Protein AF-A0A832FV98-F1 (afdb_monomer_lite)

Secondary structure (DSSP, 8-state):
--EEEEE--TT--HHHHHHHHHHHTTSPEEEEEEPHHHHHHHHSS--SS-HHHHHHHHHT-TTEEEEEEES--S-TT---GGG--TT-EEEEEGGG--HHHHHHHHHTT-EEEEE-GGGGSS-PPPPPPPPP-TTSPEEEEEE---S--HHHHHHHHHHHTTSEEEEEEPPHHHHT-TTGGGS-------EEE-TTTTT-------

Radius of gyration: 19.34 Å; chains: 1; bounding box: 46×38×62 Å

pLDDT: mean 78.36, std 21.13, range [28.8, 97.38]

Sequence (206 aa):
MNVIVSGAFDDIKSPDVRFLQEASKHGPVTVLLWTDSLFQKINGRAPKFPQQERKYFIENLRYVTEVHLINQLDSINTLPPEFLASGSIWVVRETEHHPEKERFAISHKITYLVIPTSQLAGFPNPIPSPQPNPTRKKVIVTGCYDWLHSGHIRFFEEASTYGDLYVGIGSDENIKDPERARSSNVSTGRAIIHGRFCKTRLPRFH

Structure (mmCIF, N/CA/C/O backbone):
data_AF-A0A832FV98-F1
#
_entry.id   AF-A0A832FV98-F1
#
loop_
_atom_site.group_PDB
_atom_site.id
_atom_site.type_symbol
_atom_site.label_atom_id
_atom_site.label_alt_id
_atom_site.label_comp_id
_atom_site.label_asym_id
_atom_site.label_entity_id
_atom_site.label_seq_id
_atom_site.pdbx_PDB_ins_code
_atom_site.Cartn_x
_atom_site.Cartn_y
_atom_site.Cartn_z
_atom_site.occupancy
_atom_site.B_iso_or_equiv
_atom_site.auth_seq_id
_atom_site.auth_comp_id
_atom_site.auth_asym_id
_atom_site.auth_atom_id
_atom_site.pdbx_PDB_model_num
ATOM 1 N N . MET A 1 1 ? -4.048 13.484 -10.943 1.00 79.56 1 MET A N 1
ATOM 2 C CA . MET A 1 1 ? -2.842 12.638 -11.066 1.00 79.56 1 MET A CA 1
ATOM 3 C C . MET A 1 1 ? -3.044 11.447 -10.152 1.00 79.56 1 MET A C 1
ATOM 5 O O . MET A 1 1 ? -3.410 11.667 -9.004 1.00 79.56 1 MET A O 1
ATOM 9 N N . ASN A 1 2 ? -2.930 10.228 -10.676 1.00 92.06 2 ASN A N 1
ATOM 10 C CA . ASN A 1 2 ? -3.050 9.002 -9.887 1.00 92.06 2 ASN A CA 1
ATOM 11 C C . ASN A 1 2 ? -1.651 8.544 -9.463 1.00 92.06 2 ASN A C 1
ATOM 13 O O . ASN A 1 2 ? -0.719 8.620 -10.266 1.00 92.06 2 ASN A O 1
ATOM 17 N N . VAL A 1 3 ? -1.509 8.090 -8.224 1.00 96.25 3 VAL A N 1
ATOM 18 C CA . VAL A 1 3 ? -0.262 7.547 -7.692 1.00 96.25 3 VAL A CA 1
ATOM 19 C C . VAL A 1 3 ? -0.357 6.032 -7.719 1.00 96.25 3 VAL A C 1
ATOM 21 O O . VAL A 1 3 ? -1.242 5.458 -7.096 1.00 96.25 3 VAL A O 1
ATOM 24 N N . ILE A 1 4 ? 0.552 5.376 -8.427 1.00 97.06 4 ILE A N 1
ATOM 25 C CA . ILE A 1 4 ? 0.576 3.927 -8.585 1.00 97.06 4 ILE A CA 1
ATOM 26 C C . ILE A 1 4 ? 1.725 3.374 -7.760 1.00 97.06 4 ILE A C 1
ATOM 28 O O . ILE A 1 4 ? 2.873 3.798 -7.895 1.00 97.06 4 ILE A O 1
ATOM 32 N N . VAL A 1 5 ? 1.407 2.393 -6.929 1.00 96.56 5 VAL A N 1
ATOM 33 C CA . VAL A 1 5 ? 2.367 1.622 -6.148 1.00 96.56 5 VAL A CA 1
ATOM 34 C C . VAL A 1 5 ? 2.130 0.153 -6.464 1.00 96.56 5 VAL A C 1
ATOM 36 O O . VAL A 1 5 ? 0.999 -0.307 -6.373 1.00 96.56 5 VAL A O 1
ATOM 39 N N . SER A 1 6 ? 3.165 -0.605 -6.817 1.00 95.50 6 SER A N 1
ATOM 40 C CA . SER A 1 6 ? 3.039 -2.048 -7.058 1.00 95.50 6 SER A CA 1
ATOM 41 C C . SER A 1 6 ? 3.973 -2.825 -6.150 1.00 95.50 6 SER A C 1
ATOM 43 O O . SER A 1 6 ? 5.119 -2.421 -5.966 1.00 95.50 6 SER A O 1
ATOM 45 N N . GLY A 1 7 ? 3.491 -3.934 -5.594 1.00 93.56 7 GLY A N 1
ATOM 46 C CA . GLY A 1 7 ? 4.318 -4.785 -4.754 1.00 93.56 7 GLY A CA 1
ATOM 47 C C . GLY A 1 7 ? 3.578 -5.963 -4.137 1.00 93.56 7 GLY A C 1
ATOM 48 O O . GLY A 1 7 ? 2.355 -6.103 -4.224 1.00 93.56 7 GLY A O 1
ATOM 49 N N . ALA A 1 8 ? 4.359 -6.812 -3.477 1.00 92.44 8 ALA A N 1
ATOM 50 C CA . ALA A 1 8 ? 3.866 -7.974 -2.751 1.00 92.44 8 ALA A CA 1
ATOM 51 C C . ALA A 1 8 ? 3.196 -7.619 -1.420 1.00 92.44 8 ALA A C 1
ATOM 53 O O . ALA A 1 8 ? 2.192 -8.234 -1.066 1.00 92.44 8 ALA A O 1
ATOM 54 N N . PHE A 1 9 ? 3.761 -6.659 -0.677 1.00 92.75 9 PHE A N 1
ATOM 55 C CA . PHE A 1 9 ? 3.327 -6.312 0.683 1.00 92.75 9 PHE A CA 1
ATOM 56 C C . PHE A 1 9 ? 3.178 -7.547 1.595 1.00 92.75 9 PHE A C 1
ATOM 58 O O . PHE A 1 9 ? 2.183 -7.712 2.298 1.00 92.75 9 PHE A O 1
ATOM 65 N N . ASP A 1 10 ? 4.157 -8.451 1.535 1.00 90.81 10 ASP A N 1
ATOM 66 C CA . ASP A 1 10 ? 4.273 -9.590 2.449 1.00 90.81 10 ASP A CA 1
ATOM 67 C C . ASP A 1 10 ? 4.900 -9.097 3.763 1.00 90.81 10 ASP A C 1
ATOM 69 O O . ASP A 1 10 ? 5.966 -8.489 3.713 1.00 90.81 10 ASP A O 1
ATOM 73 N N . ASP A 1 11 ? 4.270 -9.356 4.918 1.00 88.56 11 ASP A N 1
ATOM 74 C CA . ASP A 1 11 ? 4.764 -8.938 6.251 1.00 88.56 11 ASP A CA 1
ATOM 75 C C . ASP A 1 11 ? 4.801 -7.404 6.453 1.00 88.56 11 ASP A C 1
ATOM 77 O O . ASP A 1 11 ? 5.837 -6.830 6.796 1.00 88.56 11 ASP A O 1
ATOM 81 N N . ILE A 1 12 ? 3.652 -6.749 6.214 1.00 87.94 12 ILE A N 1
ATOM 82 C CA . ILE A 1 12 ? 3.462 -5.284 6.261 1.00 87.94 12 ILE A CA 1
ATOM 83 C C . ILE A 1 12 ? 3.828 -4.716 7.637 1.00 87.94 12 ILE A C 1
ATOM 85 O O . ILE A 1 12 ? 3.246 -5.089 8.654 1.00 87.94 12 ILE A O 1
ATOM 89 N N . LYS A 1 13 ? 4.743 -3.741 7.656 1.00 86.62 13 LYS A N 1
ATOM 90 C CA . LYS A 1 13 ? 5.240 -3.075 8.872 1.00 86.62 13 LYS A CA 1
ATOM 91 C C . LYS A 1 13 ? 5.102 -1.557 8.795 1.00 86.62 13 LYS A C 1
ATOM 93 O O . LYS A 1 13 ? 4.612 -0.986 7.819 1.00 86.62 13 LYS A O 1
ATOM 98 N N . SER A 1 14 ? 5.567 -0.863 9.835 1.00 84.62 14 SER A N 1
ATOM 99 C CA . SER A 1 14 ? 5.560 0.602 9.876 1.00 84.62 14 SER A CA 1
ATOM 100 C C . SER A 1 14 ? 6.241 1.273 8.668 1.00 84.62 14 SER A C 1
ATOM 102 O O . SER A 1 14 ? 5.667 2.252 8.185 1.00 84.62 14 SER A O 1
ATOM 104 N N . PRO A 1 15 ? 7.355 0.771 8.083 1.00 87.62 15 PRO A N 1
ATOM 105 C CA . PRO A 1 15 ? 7.932 1.375 6.879 1.00 87.62 15 PRO A CA 1
ATOM 106 C C . PRO A 1 15 ? 7.035 1.229 5.644 1.00 87.62 15 PRO A C 1
ATOM 108 O O . PRO A 1 15 ? 7.111 2.041 4.719 1.00 87.62 15 PRO A O 1
ATOM 111 N N . ASP A 1 16 ? 6.165 0.216 5.609 1.00 90.25 16 ASP A N 1
ATOM 112 C CA . ASP A 1 16 ? 5.197 0.050 4.530 1.00 90.25 16 ASP A CA 1
ATOM 113 C C . ASP A 1 16 ? 4.080 1.075 4.614 1.00 90.25 16 ASP A C 1
ATOM 115 O O . ASP A 1 16 ? 3.763 1.734 3.623 1.00 90.25 16 ASP A O 1
ATOM 119 N N . VAL A 1 17 ? 3.558 1.279 5.822 1.00 89.00 17 VAL A N 1
ATOM 120 C CA . VAL A 1 17 ? 2.554 2.310 6.088 1.00 89.00 17 VAL A CA 1
ATOM 121 C C . VAL A 1 17 ? 3.130 3.706 5.838 1.00 89.00 17 VAL A C 1
ATOM 123 O O . VAL A 1 17 ? 2.466 4.529 5.207 1.00 89.00 17 VAL A O 1
ATOM 126 N N . ARG A 1 18 ? 4.373 3.977 6.268 1.00 89.19 18 ARG A N 1
ATOM 127 C CA . ARG A 1 18 ? 5.061 5.249 5.984 1.00 89.19 18 ARG A CA 1
ATOM 128 C C . ARG A 1 18 ? 5.263 5.464 4.491 1.00 89.19 18 ARG A C 1
ATOM 130 O O . ARG A 1 18 ? 5.039 6.565 4.013 1.00 89.19 18 ARG A O 1
ATOM 137 N N . PHE A 1 19 ? 5.614 4.431 3.739 1.00 93.50 19 PHE A N 1
ATOM 138 C CA . PHE A 1 19 ? 5.765 4.550 2.292 1.00 93.50 19 PHE A CA 1
ATOM 139 C C . PHE A 1 19 ? 4.453 4.884 1.585 1.00 93.50 19 PHE A C 1
ATOM 141 O O . PHE A 1 19 ? 4.423 5.800 0.768 1.00 93.50 19 PHE A O 1
ATOM 148 N N . LEU A 1 20 ? 3.353 4.221 1.950 1.00 93.12 20 LEU A N 1
ATOM 149 C CA . LEU A 1 20 ? 2.030 4.551 1.413 1.00 93.12 20 LEU A CA 1
ATOM 150 C C . LEU A 1 20 ? 1.582 5.961 1.828 1.00 93.12 20 LEU A C 1
ATOM 152 O O . LEU A 1 20 ? 0.961 6.669 1.037 1.00 93.12 20 LEU A O 1
ATOM 156 N N . GLN A 1 21 ? 1.940 6.404 3.037 1.00 90.50 21 GLN A N 1
ATOM 157 C CA . GLN A 1 21 ? 1.730 7.784 3.467 1.00 90.50 21 GLN A CA 1
ATOM 158 C C . GLN A 1 21 ? 2.492 8.775 2.582 1.00 90.50 21 GLN A C 1
ATOM 160 O O . GLN A 1 21 ? 1.895 9.740 2.107 1.00 90.50 21 GLN A O 1
ATOM 165 N N . GLU A 1 22 ? 3.793 8.572 2.384 1.00 92.25 22 GLU A N 1
ATOM 166 C CA . GLU A 1 22 ? 4.619 9.449 1.552 1.00 92.25 22 GLU A CA 1
ATOM 167 C C . GLU A 1 22 ? 4.098 9.471 0.107 1.00 92.25 22 GLU A C 1
ATOM 169 O O . GLU A 1 22 ? 3.892 10.549 -0.445 1.00 92.25 22 GLU A O 1
ATOM 174 N N . ALA A 1 23 ? 3.733 8.313 -0.455 1.00 94.19 23 ALA A N 1
ATOM 175 C CA . ALA A 1 23 ? 3.089 8.220 -1.764 1.00 94.19 23 ALA A CA 1
ATOM 176 C C . ALA A 1 23 ? 1.786 9.043 -1.834 1.00 94.19 23 ALA A C 1
ATOM 178 O O . ALA A 1 23 ? 1.562 9.769 -2.804 1.00 94.19 23 ALA A O 1
ATOM 179 N N . SER A 1 24 ? 0.959 9.016 -0.781 1.00 93.62 24 SER A N 1
ATOM 180 C CA . SER A 1 24 ? -0.316 9.751 -0.743 1.00 93.62 24 SER A CA 1
ATOM 181 C C . SER A 1 24 ? -0.183 11.276 -0.756 1.00 93.62 24 SER A C 1
ATOM 183 O O . SER A 1 24 ? -1.150 11.974 -1.063 1.00 93.62 24 SER A O 1
ATOM 185 N N . LYS A 1 25 ? 1.013 11.820 -0.491 1.00 91.94 25 LYS A N 1
ATOM 186 C CA . LYS A 1 25 ? 1.280 13.261 -0.632 1.00 91.94 25 LYS A CA 1
ATOM 187 C C . LYS A 1 25 ? 1.241 13.725 -2.090 1.00 91.94 25 LYS A C 1
ATOM 189 O O . LYS A 1 25 ? 1.060 14.913 -2.338 1.00 91.94 25 LYS A O 1
ATOM 194 N N . HIS A 1 26 ? 1.382 12.801 -3.042 1.00 93.88 26 HIS A N 1
ATOM 195 C CA . HIS A 1 26 ? 1.421 13.089 -4.477 1.00 93.88 26 HIS A CA 1
ATOM 196 C C . HIS A 1 26 ? 0.074 12.866 -5.184 1.00 93.88 26 HIS A C 1
ATOM 198 O O . HIS A 1 26 ? -0.052 13.156 -6.374 1.00 93.88 26 HIS A O 1
ATOM 204 N N . GLY A 1 27 ? -0.942 12.379 -4.465 1.00 92.81 27 GLY A N 1
ATOM 205 C CA . GLY A 1 27 ? -2.283 12.148 -4.996 1.00 92.81 27 GLY A CA 1
ATOM 206 C C . GLY A 1 27 ? -2.947 10.883 -4.442 1.00 92.81 27 GLY A C 1
ATOM 207 O O . GLY A 1 27 ? -2.409 10.236 -3.541 1.00 92.81 27 GLY A O 1
ATOM 208 N N . PRO A 1 28 ? -4.132 10.524 -4.967 1.00 93.88 28 PRO A N 1
ATOM 209 C CA . PRO A 1 28 ? -4.816 9.281 -4.622 1.00 93.88 28 PRO A CA 1
ATOM 210 C C . PRO A 1 28 ? -3.940 8.066 -4.948 1.00 93.88 28 PRO A C 1
ATOM 212 O O . PRO A 1 28 ? -3.411 7.979 -6.054 1.00 93.88 28 PRO A O 1
ATOM 215 N N . VAL A 1 29 ? -3.782 7.150 -3.988 1.00 96.25 29 VAL A N 1
ATOM 216 C CA . VAL A 1 29 ? -2.901 5.977 -4.122 1.00 96.25 29 VAL A CA 1
ATOM 217 C C . VAL A 1 29 ? -3.681 4.748 -4.574 1.00 96.25 29 VAL A C 1
ATOM 219 O O . VAL A 1 29 ? -4.555 4.250 -3.860 1.00 96.25 29 VAL A O 1
ATOM 222 N N . THR A 1 30 ? -3.294 4.233 -5.730 1.00 96.69 30 THR A N 1
ATOM 223 C CA . THR A 1 30 ? -3.682 2.948 -6.305 1.00 96.69 30 THR A CA 1
ATOM 224 C C . THR A 1 30 ? -2.597 1.927 -5.995 1.00 96.69 30 THR A C 1
ATOM 226 O O . THR A 1 30 ? -1.457 2.074 -6.440 1.00 96.69 30 THR A O 1
ATOM 229 N N . VAL A 1 31 ? -2.936 0.880 -5.245 1.00 97.38 31 VAL A N 1
ATOM 230 C CA . VAL A 1 31 ? -2.013 -0.221 -4.950 1.00 97.38 31 VAL A CA 1
ATOM 231 C C . VAL A 1 31 ? -2.295 -1.403 -5.869 1.00 97.38 31 VAL A C 1
ATOM 233 O O . VAL A 1 31 ? -3.382 -1.973 -5.850 1.00 97.38 31 VAL A O 1
ATOM 236 N N . LEU A 1 32 ? -1.297 -1.807 -6.643 1.00 97.06 32 LEU A N 1
ATOM 237 C CA . LEU A 1 32 ? -1.299 -3.010 -7.464 1.00 97.06 32 LEU A CA 1
ATOM 238 C C . LEU A 1 32 ? -0.665 -4.154 -6.663 1.00 97.06 32 LEU A C 1
ATOM 240 O O . LEU A 1 32 ? 0.560 -4.319 -6.643 1.00 97.06 32 LEU A O 1
ATOM 244 N N . LEU A 1 33 ? -1.508 -4.906 -5.960 1.00 97.00 33 LEU A N 1
ATOM 245 C CA . LEU A 1 33 ? -1.119 -5.969 -5.041 1.00 97.00 33 LEU A CA 1
ATOM 246 C C . LEU A 1 33 ? -0.912 -7.290 -5.784 1.00 97.00 33 LEU A C 1
ATOM 248 O O . LEU A 1 33 ? -1.819 -7.787 -6.452 1.00 97.00 33 LEU A O 1
ATOM 252 N N . TRP A 1 34 ? 0.256 -7.906 -5.624 1.00 96.31 34 TRP A N 1
ATOM 253 C CA . TRP A 1 34 ? 0.531 -9.194 -6.262 1.00 96.31 34 TRP A CA 1
ATOM 254 C C . TRP A 1 34 ? -0.243 -10.333 -5.597 1.00 96.31 34 TRP A C 1
ATOM 256 O O . TRP A 1 34 ? -0.280 -10.463 -4.365 1.00 96.31 34 TRP A O 1
ATOM 266 N N . THR A 1 35 ? -0.839 -11.182 -6.431 1.00 96.88 35 THR A N 1
ATOM 267 C CA . THR A 1 35 ? -1.487 -12.423 -5.988 1.00 96.88 35 THR A CA 1
ATOM 268 C C . THR A 1 35 ? -0.477 -13.416 -5.409 1.00 96.88 35 THR A C 1
ATOM 270 O O . THR A 1 35 ? 0.720 -13.323 -5.687 1.00 96.88 35 THR A O 1
ATOM 273 N N . ASP A 1 36 ? -0.949 -14.386 -4.619 1.00 96.25 36 ASP A N 1
ATOM 274 C CA . ASP A 1 36 ? -0.078 -15.428 -4.043 1.00 96.25 36 ASP A CA 1
ATOM 275 C C . ASP A 1 36 ? 0.663 -16.214 -5.141 1.00 96.25 36 ASP A C 1
ATOM 277 O O . ASP A 1 36 ? 1.855 -16.495 -5.020 1.00 96.25 36 ASP A O 1
ATOM 281 N N . SER A 1 37 ? -0.020 -16.490 -6.256 1.00 95.25 37 SER A N 1
ATOM 282 C CA . SER A 1 37 ? 0.548 -17.181 -7.419 1.00 95.25 37 SER A CA 1
ATOM 283 C C . SER A 1 37 ? 1.645 -16.370 -8.107 1.00 95.25 37 SER A C 1
ATOM 285 O O . SER A 1 37 ? 2.703 -16.912 -8.431 1.00 95.25 37 SER A O 1
ATOM 287 N N . LEU A 1 38 ? 1.424 -15.065 -8.303 1.00 94.12 38 LEU A N 1
ATOM 288 C CA . LEU A 1 38 ? 2.427 -14.176 -8.889 1.00 94.12 38 LEU A CA 1
ATOM 289 C C . LEU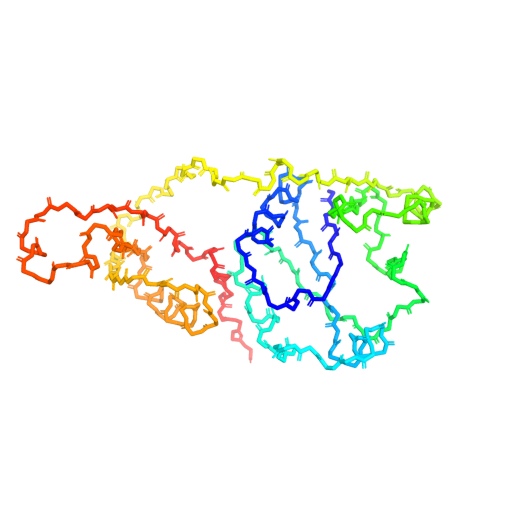 A 1 38 ? 3.646 -14.037 -7.971 1.00 94.12 38 LEU A C 1
ATOM 291 O O . LEU A 1 38 ? 4.779 -14.146 -8.435 1.00 94.12 38 LEU A O 1
ATOM 295 N N . PHE A 1 39 ? 3.413 -13.859 -6.669 1.00 94.06 39 PHE A N 1
ATOM 296 C CA . PHE A 1 39 ? 4.477 -13.805 -5.671 1.00 94.06 39 PHE A CA 1
ATOM 297 C C . PHE A 1 39 ? 5.336 -15.069 -5.705 1.00 94.06 39 PHE A C 1
ATOM 299 O O . PHE A 1 39 ? 6.556 -14.985 -5.798 1.00 94.06 39 PHE A O 1
ATOM 306 N N . GLN A 1 40 ? 4.711 -16.249 -5.696 1.00 94.19 40 GLN A N 1
ATOM 307 C CA . GLN A 1 40 ? 5.438 -17.513 -5.740 1.00 94.19 40 GLN A CA 1
ATOM 308 C C . GLN A 1 40 ? 6.242 -17.678 -7.032 1.00 94.19 40 GLN A C 1
ATOM 310 O O . GLN A 1 40 ? 7.380 -18.141 -6.981 1.00 94.19 40 GLN A O 1
ATOM 315 N N . LYS A 1 41 ? 5.689 -17.256 -8.176 1.00 92.56 41 LYS A N 1
ATOM 316 C CA . LYS A 1 41 ? 6.389 -17.284 -9.466 1.00 92.56 41 LYS A CA 1
ATOM 317 C C . LYS A 1 41 ? 7.632 -16.386 -9.476 1.00 92.56 41 LYS A C 1
ATOM 319 O O . LYS A 1 41 ? 8.639 -16.773 -10.057 1.00 92.56 41 LYS A O 1
ATOM 324 N N . ILE A 1 42 ? 7.567 -15.211 -8.847 1.00 89.50 42 ILE A N 1
ATOM 325 C CA . ILE A 1 42 ? 8.669 -14.234 -8.814 1.00 89.50 42 ILE A CA 1
ATOM 326 C C . ILE A 1 42 ? 9.713 -14.596 -7.749 1.00 89.50 42 ILE A C 1
ATOM 328 O O . ILE A 1 42 ? 10.911 -14.547 -8.008 1.00 89.50 42 ILE A O 1
ATOM 332 N N . ASN A 1 43 ? 9.271 -14.948 -6.541 1.00 89.94 43 ASN A N 1
ATOM 333 C CA . ASN A 1 43 ? 10.133 -15.103 -5.370 1.00 89.94 43 ASN A CA 1
ATOM 334 C C . ASN A 1 43 ? 10.541 -16.561 -5.093 1.00 89.94 43 ASN A C 1
ATOM 336 O O . ASN A 1 43 ? 11.354 -16.795 -4.201 1.00 89.94 43 ASN A O 1
ATOM 340 N N . GLY A 1 44 ? 9.957 -17.541 -5.792 1.00 92.69 44 GLY A N 1
ATOM 341 C CA . GLY A 1 44 ? 10.243 -18.972 -5.617 1.00 92.69 44 GLY A CA 1
ATOM 342 C C . GLY A 1 44 ? 9.719 -19.578 -4.308 1.00 92.69 44 GLY A C 1
ATOM 343 O O . GLY A 1 44 ? 9.988 -20.741 -4.015 1.00 92.69 44 GLY A O 1
ATOM 344 N N . ARG A 1 45 ? 8.969 -18.810 -3.510 1.00 93.88 45 ARG A N 1
ATOM 345 C CA . ARG A 1 45 ? 8.383 -19.236 -2.230 1.00 93.88 45 ARG A CA 1
ATOM 346 C C . ARG A 1 45 ? 6.974 -18.689 -2.060 1.00 93.88 45 ARG A C 1
ATOM 348 O O . ARG A 1 45 ? 6.646 -17.651 -2.626 1.00 93.88 45 ARG A O 1
ATOM 355 N N . ALA A 1 46 ? 6.169 -19.343 -1.229 1.00 93.12 46 ALA A N 1
ATOM 356 C CA . ALA A 1 46 ? 4.883 -18.794 -0.816 1.00 93.12 46 ALA A CA 1
ATOM 357 C C . ALA A 1 46 ? 5.072 -17.509 0.026 1.00 93.12 46 ALA A C 1
ATOM 359 O O . ALA A 1 46 ? 6.087 -17.374 0.733 1.00 93.12 46 ALA A O 1
ATOM 360 N N . PRO A 1 47 ? 4.125 -16.555 -0.045 1.00 94.75 47 PRO A N 1
ATOM 361 C CA . PRO A 1 47 ? 4.111 -15.421 0.870 1.00 94.75 47 PRO A CA 1
ATOM 362 C C . PRO A 1 47 ? 3.858 -15.910 2.300 1.00 94.75 47 PRO A C 1
ATOM 364 O O . PRO A 1 47 ? 3.237 -16.952 2.512 1.00 94.75 47 PRO A O 1
ATOM 367 N N . LYS A 1 48 ? 4.357 -15.167 3.291 1.00 93.94 48 LYS A N 1
ATOM 368 C CA . LYS A 1 48 ? 4.104 -15.468 4.707 1.00 93.94 48 LYS A CA 1
ATOM 369 C C . LYS A 1 48 ? 2.635 -15.260 5.064 1.00 93.94 48 LYS A C 1
ATOM 371 O O . LYS A 1 48 ? 2.103 -16.003 5.882 1.00 93.94 48 LYS A O 1
ATOM 376 N N . PHE A 1 49 ? 2.005 -14.255 4.456 1.00 92.75 49 PHE A N 1
ATOM 377 C CA . PHE A 1 49 ? 0.601 -13.922 4.673 1.00 92.75 49 PHE A CA 1
ATOM 378 C C . PHE A 1 49 ? -0.225 -14.153 3.402 1.00 92.75 49 PHE A C 1
ATOM 380 O O . PHE A 1 49 ? 0.195 -13.740 2.312 1.00 92.75 49 PHE A O 1
ATOM 387 N N . PRO A 1 50 ? -1.418 -14.764 3.518 1.00 94.25 50 PRO A N 1
ATOM 388 C CA . PRO A 1 50 ? -2.268 -15.028 2.367 1.00 94.25 50 PRO A CA 1
ATOM 389 C C . PRO A 1 50 ? -2.735 -13.721 1.721 1.00 94.25 50 PRO A C 1
ATOM 391 O O . PRO A 1 50 ? -2.930 -12.702 2.393 1.00 94.25 50 PRO A O 1
ATOM 394 N N . GLN A 1 51 ? -2.983 -13.756 0.412 1.00 95.19 51 GLN A N 1
ATOM 395 C CA . GLN A 1 51 ? -3.451 -12.600 -0.358 1.00 95.19 51 GLN A CA 1
ATOM 396 C C . GLN A 1 51 ? -4.648 -11.894 0.280 1.00 95.19 51 GLN A C 1
ATOM 398 O O . GLN A 1 51 ? -4.712 -10.665 0.266 1.00 95.19 51 GLN A O 1
ATOM 403 N N . GLN A 1 52 ? -5.600 -12.655 0.827 1.00 92.88 52 GLN A N 1
ATOM 404 C CA . GLN A 1 52 ? -6.798 -12.100 1.453 1.00 92.88 52 GLN A CA 1
ATOM 405 C C . GLN A 1 52 ? -6.454 -11.191 2.638 1.00 92.88 52 GLN A C 1
ATOM 407 O O . GLN A 1 52 ? -7.033 -10.113 2.766 1.00 92.88 52 GLN A O 1
ATOM 412 N N . GLU A 1 53 ? -5.488 -11.588 3.465 1.00 90.56 53 GLU A N 1
ATOM 413 C CA . GLU A 1 53 ? -5.058 -10.812 4.625 1.00 90.56 53 GLU A CA 1
ATOM 414 C C . GLU A 1 53 ? -4.272 -9.569 4.207 1.00 90.56 53 GLU A C 1
ATOM 416 O O . GLU A 1 53 ? -4.585 -8.464 4.657 1.00 90.56 53 GLU A O 1
ATOM 421 N N . ARG A 1 54 ? -3.320 -9.721 3.276 1.00 94.12 54 ARG A N 1
ATOM 422 C CA . ARG A 1 54 ? -2.556 -8.591 2.719 1.00 94.12 54 ARG A CA 1
ATOM 423 C C . ARG A 1 54 ? -3.491 -7.548 2.103 1.00 94.12 54 ARG A C 1
ATOM 425 O O . ARG A 1 54 ? -3.365 -6.357 2.380 1.00 94.12 54 ARG A O 1
ATOM 432 N N . LYS A 1 55 ? -4.479 -7.996 1.320 1.00 94.06 55 LYS A N 1
ATOM 433 C CA . LYS A 1 55 ? -5.502 -7.134 0.715 1.00 94.06 55 LYS A CA 1
ATOM 434 C C . LYS A 1 55 ? -6.341 -6.425 1.776 1.00 94.06 55 LYS A C 1
ATOM 436 O O . LYS A 1 55 ? -6.463 -5.205 1.711 1.00 94.06 55 LYS A O 1
ATOM 441 N N . TYR A 1 56 ? -6.876 -7.164 2.751 1.00 89.06 56 TYR A N 1
ATOM 442 C CA . TYR A 1 56 ? -7.695 -6.590 3.822 1.00 89.06 56 TYR A CA 1
ATOM 443 C C . TYR A 1 56 ? -6.938 -5.508 4.599 1.00 89.06 56 TYR A C 1
ATOM 445 O O . TYR A 1 56 ? -7.495 -4.448 4.882 1.00 89.06 56 TYR A O 1
ATOM 453 N N . PHE A 1 57 ? -5.657 -5.740 4.892 1.00 88.94 57 PHE A N 1
ATOM 454 C CA . PHE A 1 57 ? -4.825 -4.763 5.584 1.00 88.94 57 PHE A CA 1
ATOM 455 C C . PHE A 1 57 ? -4.651 -3.481 4.759 1.00 88.94 57 PHE A C 1
ATOM 457 O O . PHE A 1 57 ? -4.937 -2.390 5.247 1.00 88.94 57 PHE A O 1
ATOM 464 N N . ILE A 1 58 ? -4.233 -3.603 3.494 1.00 91.12 58 ILE A N 1
ATOM 465 C CA . ILE A 1 58 ? -3.947 -2.458 2.613 1.00 91.12 58 ILE A CA 1
ATOM 466 C C . ILE A 1 58 ? -5.211 -1.650 2.301 1.00 91.12 58 ILE A C 1
ATOM 468 O O . ILE A 1 58 ? -5.165 -0.421 2.293 1.00 91.12 58 ILE A O 1
ATOM 472 N N . GLU A 1 59 ? -6.349 -2.310 2.071 1.00 89.62 59 GLU A N 1
ATOM 473 C CA . GLU A 1 59 ? -7.623 -1.636 1.782 1.00 89.62 59 GLU A CA 1
ATOM 474 C C . GLU A 1 59 ? -8.118 -0.749 2.932 1.00 89.62 59 GLU A C 1
ATOM 476 O O . GLU A 1 59 ? -8.866 0.202 2.685 1.00 89.62 59 GLU A O 1
ATOM 481 N N . ASN A 1 60 ? -7.681 -1.048 4.157 1.00 85.94 60 ASN A N 1
ATOM 482 C CA . ASN A 1 60 ? -8.017 -0.338 5.389 1.00 85.94 60 ASN A CA 1
ATOM 483 C C . ASN A 1 60 ? -6.897 0.597 5.871 1.00 85.94 60 ASN A C 1
ATOM 485 O O . ASN A 1 60 ? -6.878 1.026 7.027 1.00 85.94 60 ASN A O 1
ATOM 489 N N . LEU A 1 61 ? -5.945 0.933 4.998 1.00 86.25 61 LEU A N 1
ATOM 490 C CA . LEU A 1 61 ? -5.004 2.011 5.259 1.00 86.25 61 LEU A CA 1
ATOM 491 C C . LEU A 1 61 ? -5.572 3.327 4.739 1.00 86.25 61 LEU A C 1
ATOM 493 O O . LEU A 1 61 ? -5.881 3.472 3.559 1.00 86.25 61 LEU A O 1
ATOM 497 N N . ARG A 1 62 ? -5.599 4.338 5.614 1.00 82.94 62 ARG A N 1
ATOM 498 C CA . ARG A 1 62 ? -6.086 5.696 5.310 1.00 82.94 62 ARG A CA 1
ATOM 499 C C . ARG A 1 62 ? -5.482 6.317 4.046 1.00 82.94 62 ARG A C 1
ATOM 501 O O . ARG A 1 62 ? -6.109 7.164 3.415 1.00 82.94 62 ARG A O 1
ATOM 508 N N . TYR A 1 63 ? -4.247 5.952 3.725 1.00 88.69 63 TYR A N 1
ATOM 509 C CA . TYR A 1 63 ? -3.487 6.510 2.609 1.00 88.69 63 TYR A CA 1
ATOM 510 C C . TYR A 1 63 ? -3.810 5.840 1.267 1.00 88.69 63 TYR A C 1
ATOM 512 O O . TYR A 1 63 ? -3.445 6.371 0.223 1.00 88.69 63 TYR A O 1
ATOM 520 N N . VAL A 1 64 ? -4.507 4.700 1.283 1.00 91.62 64 VAL A N 1
ATOM 521 C CA . VAL A 1 64 ? -4.805 3.901 0.094 1.00 91.62 64 VAL A CA 1
ATOM 522 C C . VAL A 1 64 ? -6.199 4.222 -0.435 1.00 91.62 64 VAL A C 1
ATOM 524 O O . VAL A 1 64 ? -7.218 4.050 0.236 1.00 91.62 64 VAL A O 1
ATOM 527 N N . THR A 1 65 ? -6.255 4.667 -1.688 1.00 92.69 65 THR A N 1
ATOM 528 C CA . THR A 1 65 ? -7.510 4.991 -2.377 1.00 92.69 65 THR A CA 1
ATOM 529 C C . THR A 1 65 ? -8.138 3.765 -3.012 1.00 92.69 65 THR A C 1
ATOM 531 O O . THR A 1 65 ? -9.352 3.599 -2.923 1.00 92.69 65 THR A O 1
ATOM 534 N N . GLU A 1 66 ? -7.353 2.857 -3.579 1.00 94.38 66 GLU A N 1
ATOM 535 C CA . GLU A 1 66 ? -7.850 1.624 -4.194 1.00 94.38 66 GLU A CA 1
ATOM 536 C C . GLU A 1 66 ? -6.775 0.536 -4.246 1.00 94.38 66 GLU A C 1
ATOM 538 O O . GLU A 1 66 ? -5.582 0.831 -4.185 1.00 94.38 66 GLU A O 1
ATOM 543 N N . VAL A 1 67 ? -7.211 -0.724 -4.315 1.00 95.75 67 VAL A N 1
ATOM 544 C CA . VAL A 1 67 ? -6.335 -1.899 -4.391 1.00 95.75 67 VAL A CA 1
ATOM 545 C C . VAL A 1 67 ? -6.814 -2.790 -5.528 1.00 95.75 67 VAL A C 1
ATOM 547 O O . VAL A 1 67 ? -7.980 -3.184 -5.549 1.00 95.75 67 VAL A O 1
ATOM 550 N N . HIS A 1 68 ? -5.907 -3.138 -6.436 1.00 96.25 68 HIS A N 1
ATOM 551 C CA . HIS A 1 68 ? -6.147 -4.040 -7.561 1.00 96.25 68 HIS A CA 1
ATOM 552 C C . HIS A 1 68 ? -5.224 -5.246 -7.456 1.00 96.25 68 HIS A C 1
ATOM 554 O O . HIS A 1 68 ? -4.047 -5.106 -7.131 1.00 96.25 68 HIS A O 1
ATOM 560 N N . LEU A 1 69 ? -5.763 -6.438 -7.702 1.00 96.19 69 LEU A N 1
ATOM 561 C CA . LEU A 1 69 ? -4.994 -7.677 -7.651 1.00 96.19 69 LEU A CA 1
ATOM 562 C C . LEU A 1 69 ? -4.346 -7.951 -9.003 1.00 96.19 69 LEU A C 1
ATOM 564 O O . LEU A 1 69 ? -5.037 -7.994 -10.017 1.00 96.19 69 LEU A O 1
ATOM 568 N N . ILE A 1 70 ? -3.038 -8.199 -8.995 1.00 95.69 70 ILE A N 1
ATOM 569 C CA . ILE A 1 70 ? -2.263 -8.515 -10.194 1.00 95.69 70 ILE A CA 1
ATOM 570 C C . ILE A 1 70 ? -1.869 -9.991 -10.177 1.00 95.69 70 ILE A C 1
ATOM 572 O O . ILE A 1 70 ? -1.166 -10.468 -9.277 1.00 95.69 70 ILE A O 1
ATOM 576 N N . ASN A 1 71 ? -2.347 -10.727 -11.176 1.00 93.00 71 ASN A N 1
ATOM 577 C CA . ASN A 1 71 ? -2.063 -12.149 -11.378 1.00 93.00 71 ASN A CA 1
ATOM 578 C C . ASN A 1 71 ? -0.873 -12.392 -12.316 1.00 93.00 71 ASN A C 1
ATOM 580 O O . ASN A 1 71 ? -0.218 -13.428 -12.215 1.00 93.00 71 ASN A O 1
ATOM 584 N N . GLN A 1 72 ? -0.569 -11.433 -13.187 1.00 89.50 72 GLN A N 1
ATOM 585 C CA . GLN A 1 72 ? 0.484 -11.533 -14.181 1.00 89.50 72 GLN A CA 1
ATOM 586 C C . GLN A 1 72 ? 1.197 -10.190 -14.340 1.00 89.50 72 GLN A C 1
ATOM 588 O O . GLN A 1 72 ? 0.567 -9.139 -14.404 1.00 89.50 72 GLN A O 1
ATOM 593 N N . LEU A 1 73 ? 2.522 -10.252 -14.419 1.00 87.44 73 LEU A N 1
ATOM 594 C CA . LEU A 1 73 ? 3.392 -9.159 -14.834 1.00 87.44 73 LEU A CA 1
ATOM 595 C C . LEU A 1 73 ? 4.349 -9.709 -15.885 1.00 87.44 73 LEU A C 1
ATOM 597 O O . LEU A 1 73 ? 4.843 -10.830 -15.726 1.00 87.44 73 LEU A O 1
ATOM 601 N N . ASP A 1 74 ? 4.628 -8.917 -16.917 1.00 85.44 74 ASP A N 1
ATOM 602 C CA . ASP A 1 74 ? 5.657 -9.252 -17.906 1.00 85.44 74 ASP A CA 1
ATOM 603 C C . ASP A 1 74 ? 7.039 -9.261 -17.243 1.00 85.44 74 ASP A C 1
ATOM 605 O O . ASP A 1 74 ? 7.840 -10.174 -17.438 1.00 85.44 74 ASP A O 1
ATOM 609 N N . SER A 1 75 ? 7.291 -8.264 -16.391 1.00 86.88 75 SER A N 1
ATOM 610 C CA . SER A 1 75 ? 8.465 -8.180 -15.527 1.00 86.88 75 SER A CA 1
ATOM 611 C C . SER A 1 75 ? 8.152 -7.390 -14.255 1.00 86.88 75 SER A C 1
ATOM 613 O O . SER A 1 75 ? 7.318 -6.483 -14.256 1.00 86.88 75 SER A O 1
ATOM 615 N N . ILE A 1 76 ? 8.889 -7.672 -13.175 1.00 87.38 76 ILE A N 1
ATOM 616 C CA . ILE A 1 76 ? 8.892 -6.873 -11.934 1.00 87.38 76 ILE A CA 1
ATOM 617 C C . ILE A 1 76 ? 9.256 -5.396 -12.179 1.00 87.38 76 ILE A C 1
ATOM 619 O O . ILE A 1 76 ? 8.956 -4.525 -11.361 1.00 87.38 76 ILE A O 1
ATOM 623 N N . ASN A 1 77 ? 9.898 -5.112 -13.315 1.00 91.38 77 ASN A N 1
ATOM 624 C CA . ASN A 1 77 ? 10.321 -3.775 -13.715 1.00 91.38 77 ASN A CA 1
ATOM 625 C C . ASN A 1 77 ? 9.293 -3.029 -14.579 1.00 91.38 77 ASN A C 1
ATOM 627 O O . ASN A 1 77 ? 9.599 -1.962 -15.106 1.00 91.38 77 ASN A O 1
ATOM 631 N N . THR A 1 78 ? 8.080 -3.564 -14.712 1.00 92.19 78 THR A N 1
ATOM 632 C CA . THR A 1 78 ? 7.009 -2.997 -15.541 1.00 92.19 78 THR A CA 1
ATOM 633 C C . THR A 1 78 ? 5.710 -2.876 -14.755 1.00 92.19 78 THR A C 1
ATOM 635 O O . THR A 1 78 ? 5.537 -3.528 -13.723 1.00 92.19 78 THR A O 1
ATOM 638 N N . LEU A 1 79 ? 4.796 -2.043 -15.247 1.00 92.81 79 LEU A N 1
ATOM 639 C CA . LEU A 1 79 ? 3.429 -1.947 -14.744 1.00 92.81 79 LEU A CA 1
ATOM 640 C C . LEU A 1 79 ? 2.436 -2.377 -15.828 1.00 92.81 79 LEU A C 1
ATOM 642 O O . LEU A 1 79 ? 2.710 -2.144 -17.007 1.00 92.81 79 LEU A O 1
ATOM 646 N N . PRO A 1 80 ? 1.275 -2.939 -15.456 1.00 91.94 80 PRO A N 1
ATOM 647 C CA . PRO A 1 80 ? 0.245 -3.266 -16.428 1.00 91.94 80 PRO A CA 1
ATOM 648 C C . PRO A 1 80 ? -0.280 -1.985 -17.115 1.00 91.94 80 PRO A C 1
ATOM 650 O O . PRO A 1 80 ? -0.647 -1.032 -16.411 1.00 91.94 80 PRO A O 1
ATOM 653 N N . PRO A 1 81 ? -0.293 -1.915 -18.463 1.00 88.19 81 PRO A N 1
ATOM 654 C CA . PRO A 1 81 ? -0.639 -0.702 -19.208 1.00 88.19 81 PRO A CA 1
ATOM 655 C C . PRO A 1 81 ? -2.028 -0.130 -18.904 1.00 88.19 81 PRO A C 1
ATOM 657 O O . PRO A 1 81 ? -2.229 1.076 -19.021 1.00 88.19 81 PRO A O 1
ATOM 660 N N . GLU A 1 82 ? -2.979 -0.961 -18.479 1.00 89.25 82 GLU A N 1
ATOM 661 C CA . GLU A 1 82 ? -4.349 -0.559 -18.151 1.00 89.25 82 GLU A CA 1
ATOM 662 C C . GLU A 1 82 ? -4.445 0.419 -16.969 1.00 89.25 82 GLU A C 1
ATOM 664 O O . GLU A 1 82 ? -5.424 1.157 -16.862 1.00 89.25 82 GLU A O 1
ATOM 669 N N . PHE A 1 83 ? -3.421 0.479 -16.110 1.00 87.75 83 PHE A N 1
ATOM 670 C CA . PHE A 1 83 ? -3.353 1.441 -15.005 1.00 87.75 83 PHE A CA 1
ATOM 671 C C . PHE A 1 83 ? -2.598 2.724 -15.377 1.00 87.75 83 PHE A C 1
ATOM 673 O O . PHE A 1 83 ? -2.586 3.680 -14.599 1.00 87.75 83 PHE A O 1
ATOM 680 N N . LEU A 1 84 ? -1.964 2.773 -16.552 1.00 88.56 84 LEU A N 1
ATOM 681 C CA . LEU A 1 84 ? -1.102 3.877 -16.964 1.00 88.56 84 LEU A CA 1
ATOM 682 C C . LEU A 1 84 ? -1.910 4.964 -17.677 1.00 88.56 84 LEU A C 1
ATOM 684 O O . LEU A 1 84 ? -2.036 4.988 -18.898 1.00 88.56 84 LEU A O 1
ATOM 688 N N . ALA A 1 85 ? -2.435 5.915 -16.905 1.00 84.62 85 ALA A N 1
ATOM 689 C CA . ALA A 1 85 ? -2.974 7.153 -17.462 1.00 84.62 85 ALA A CA 1
ATOM 690 C C . ALA A 1 85 ? -1.864 8.200 -17.660 1.00 84.62 85 ALA A C 1
ATOM 692 O O . ALA A 1 85 ? -0.902 8.254 -16.888 1.00 84.62 85 ALA A O 1
ATOM 693 N N . SER A 1 86 ? -2.024 9.089 -18.645 1.00 79.44 86 SER A N 1
ATOM 694 C CA . SER A 1 86 ? -1.114 10.227 -18.845 1.00 79.44 86 SER A CA 1
ATOM 695 C C . SER A 1 86 ? -0.994 11.063 -17.563 1.00 79.44 86 SER A C 1
ATOM 697 O O . SER A 1 86 ? -2.001 11.500 -17.004 1.00 79.44 86 SER A O 1
ATOM 699 N N . GLY A 1 87 ? 0.237 11.291 -17.093 1.00 84.44 87 GLY A N 1
ATOM 700 C CA . GLY A 1 87 ? 0.496 12.013 -15.840 1.00 84.44 87 GLY A CA 1
ATOM 701 C C . GLY A 1 87 ? 0.274 11.191 -14.563 1.00 84.44 87 GLY A C 1
ATOM 702 O O . GLY A 1 87 ? 0.136 11.768 -13.482 1.00 84.44 87 GLY A O 1
ATOM 703 N N . SER A 1 88 ? 0.213 9.860 -14.666 1.00 93.06 88 SER A N 1
ATOM 704 C CA . SER A 1 88 ? 0.324 8.978 -13.498 1.00 93.06 88 SER A CA 1
ATOM 705 C C . SER A 1 88 ? 1.730 9.050 -12.909 1.00 93.06 88 SER A C 1
ATOM 707 O O . SER A 1 88 ? 2.704 9.286 -13.626 1.00 93.06 88 SER A O 1
ATOM 709 N N . ILE A 1 89 ? 1.831 8.842 -11.600 1.00 95.69 89 ILE A N 1
ATOM 710 C CA . ILE A 1 89 ? 3.098 8.824 -10.872 1.00 95.69 89 ILE A CA 1
ATOM 711 C C . ILE A 1 89 ? 3.324 7.400 -10.383 1.00 95.69 89 ILE A C 1
ATOM 713 O O . ILE A 1 89 ? 2.574 6.922 -9.537 1.00 95.69 89 ILE A O 1
ATOM 717 N N . TRP A 1 90 ? 4.343 6.722 -10.893 1.00 96.62 90 TRP A N 1
ATOM 718 C CA . TRP A 1 90 ? 4.792 5.452 -10.344 1.00 96.62 90 TRP A CA 1
ATOM 719 C C . TRP A 1 90 ? 5.768 5.709 -9.202 1.00 96.62 90 TRP A C 1
ATOM 721 O O . TRP A 1 90 ? 6.853 6.254 -9.407 1.00 96.62 90 TRP A O 1
ATOM 731 N N . VAL A 1 91 ? 5.364 5.322 -7.996 1.00 96.94 91 VAL A N 1
ATOM 732 C CA . VAL A 1 91 ? 6.151 5.502 -6.780 1.00 96.94 91 VAL A CA 1
ATOM 733 C C . VAL A 1 91 ? 6.764 4.172 -6.364 1.00 96.94 91 VAL A C 1
ATOM 735 O O . VAL A 1 91 ? 6.063 3.167 -6.239 1.00 96.94 91 VAL A O 1
ATOM 738 N N . VAL A 1 92 ? 8.072 4.175 -6.123 1.00 96.12 92 VAL A N 1
ATOM 739 C CA . VAL A 1 92 ? 8.832 3.004 -5.670 1.00 96.12 92 VAL A CA 1
ATOM 740 C C . VAL A 1 92 ? 9.697 3.345 -4.465 1.00 96.12 92 VAL A C 1
ATOM 742 O O . VAL A 1 92 ? 10.035 4.508 -4.225 1.00 96.12 92 VAL A O 1
ATOM 745 N N . ARG A 1 93 ? 10.092 2.325 -3.705 1.00 94.69 93 ARG A N 1
ATOM 746 C CA . ARG A 1 93 ? 11.128 2.483 -2.682 1.00 94.69 93 ARG A CA 1
ATOM 747 C C . ARG A 1 93 ? 12.498 2.582 -3.336 1.00 94.69 93 ARG A C 1
ATOM 749 O O . ARG A 1 93 ? 12.747 1.962 -4.366 1.00 94.69 93 ARG A O 1
ATOM 756 N N . GLU A 1 94 ? 13.417 3.269 -2.674 1.00 92.62 94 GLU A N 1
ATOM 757 C CA . GLU A 1 94 ? 14.842 3.268 -3.026 1.00 92.62 94 GLU A CA 1
ATOM 758 C C . GLU A 1 94 ? 15.423 1.852 -3.146 1.00 92.62 94 GLU A C 1
ATOM 760 O O . GLU A 1 94 ? 16.121 1.550 -4.107 1.00 92.62 94 GLU A O 1
ATOM 765 N N . THR A 1 95 ? 15.047 0.941 -2.247 1.00 90.56 95 THR A N 1
ATOM 766 C CA . THR A 1 95 ? 15.476 -0.470 -2.278 1.00 90.56 95 THR A CA 1
ATOM 767 C C . THR A 1 95 ? 14.946 -1.256 -3.478 1.00 90.56 95 THR A C 1
ATOM 769 O O . THR A 1 95 ? 15.459 -2.323 -3.794 1.00 90.56 95 THR A O 1
ATOM 772 N N . GLU A 1 96 ? 13.885 -0.765 -4.117 1.00 89.94 96 GLU A N 1
ATOM 773 C CA . GLU A 1 96 ? 13.227 -1.387 -5.269 1.00 89.94 96 GLU A CA 1
ATOM 774 C C . GLU A 1 96 ? 13.509 -0.625 -6.567 1.00 89.94 96 GLU A C 1
ATOM 776 O O . GLU A 1 96 ? 12.963 -0.979 -7.621 1.00 89.94 96 GLU A O 1
ATOM 781 N N . HIS A 1 97 ? 14.312 0.439 -6.495 1.00 92.38 97 HIS A N 1
ATOM 782 C CA . HIS A 1 97 ? 14.699 1.223 -7.649 1.00 92.38 97 HIS A CA 1
ATOM 783 C C . HIS A 1 97 ? 15.511 0.353 -8.610 1.00 92.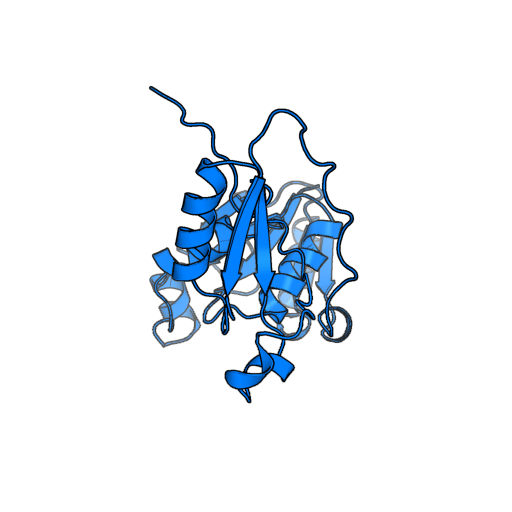38 97 HIS A C 1
ATOM 785 O O . HIS A 1 97 ? 16.461 -0.324 -8.220 1.00 92.38 97 HIS A O 1
ATOM 791 N N . HIS A 1 98 ? 15.138 0.391 -9.886 1.00 93.94 98 HIS A N 1
ATOM 792 C CA . HIS A 1 98 ? 15.875 -0.280 -10.945 1.00 93.94 98 HIS A CA 1
ATOM 793 C C . HIS A 1 98 ? 15.873 0.595 -12.207 1.00 93.94 98 HIS A C 1
ATOM 795 O O . HIS A 1 98 ? 14.811 1.130 -12.547 1.00 93.94 98 HIS A O 1
ATOM 801 N N . PRO A 1 99 ? 16.993 0.708 -12.949 1.00 93.50 99 PRO A N 1
ATOM 802 C CA . PRO A 1 99 ? 17.060 1.535 -14.159 1.00 93.50 99 PRO A CA 1
ATOM 803 C C . PRO A 1 99 ? 16.015 1.168 -15.221 1.00 93.50 99 PRO A C 1
ATOM 805 O O . PRO A 1 99 ? 15.552 2.020 -15.973 1.00 93.50 99 PRO A O 1
ATOM 808 N N . GLU A 1 100 ? 15.605 -0.101 -15.290 1.00 93.12 100 GLU A N 1
ATOM 809 C CA . GLU A 1 100 ? 14.556 -0.531 -16.225 1.00 93.12 100 GLU A CA 1
ATOM 810 C C . GLU A 1 100 ? 13.175 0.035 -15.881 1.00 93.12 100 GLU A C 1
ATOM 812 O O . GLU A 1 100 ? 12.427 0.369 -16.796 1.00 93.12 100 GLU A O 1
ATOM 817 N N . LYS A 1 101 ? 12.857 0.209 -14.591 1.00 93.50 101 LYS A N 1
ATOM 818 C CA . LYS A 1 101 ? 11.593 0.826 -14.157 1.00 93.50 101 LYS A CA 1
ATOM 819 C C . LYS A 1 101 ? 11.524 2.286 -14.584 1.00 93.50 101 LYS A C 1
ATOM 821 O O . LYS A 1 101 ? 10.501 2.748 -15.079 1.00 93.50 101 LYS A O 1
ATOM 826 N N . GLU A 1 102 ? 12.640 2.993 -14.444 1.00 92.88 102 GLU A N 1
ATOM 827 C CA . GLU A 1 102 ? 12.759 4.383 -14.876 1.00 92.88 102 GLU A CA 1
ATOM 828 C C . GLU A 1 102 ? 12.635 4.508 -16.402 1.00 92.88 102 GLU A C 1
ATOM 830 O O . GLU A 1 102 ? 11.861 5.327 -16.897 1.00 92.88 102 GLU A O 1
ATOM 835 N N . ARG A 1 103 ? 13.310 3.638 -17.167 1.00 94.19 103 ARG A N 1
ATOM 836 C CA . ARG A 1 103 ? 13.165 3.590 -18.635 1.00 94.19 103 ARG A CA 1
ATOM 837 C C . ARG A 1 103 ? 11.731 3.288 -19.064 1.00 94.19 103 ARG A C 1
ATOM 839 O O . ARG A 1 103 ? 11.233 3.925 -19.991 1.00 94.19 103 ARG A O 1
ATOM 846 N N . PHE A 1 104 ? 11.070 2.344 -18.395 1.00 94.06 104 PHE A N 1
ATOM 847 C CA . PHE A 1 104 ? 9.666 2.017 -18.634 1.00 94.06 104 PHE A CA 1
ATOM 848 C C . PHE A 1 104 ? 8.758 3.223 -18.367 1.00 94.06 104 PHE A C 1
ATOM 850 O O . PHE A 1 104 ? 7.859 3.513 -19.156 1.00 94.06 104 PHE A O 1
ATOM 857 N N . ALA A 1 105 ? 9.016 3.960 -17.287 1.00 92.75 105 ALA A N 1
ATOM 858 C CA . ALA A 1 105 ? 8.254 5.153 -16.960 1.00 92.75 105 ALA A CA 1
ATOM 859 C C . ALA A 1 105 ? 8.402 6.252 -18.026 1.00 92.75 105 ALA A C 1
ATOM 861 O O . ALA A 1 105 ? 7.404 6.825 -18.471 1.00 92.75 105 ALA A O 1
ATOM 862 N N . ILE A 1 106 ? 9.631 6.484 -18.501 1.00 91.88 106 ILE A N 1
ATOM 863 C CA . ILE A 1 106 ? 9.924 7.441 -19.578 1.00 91.88 106 ILE A CA 1
ATOM 864 C C . ILE A 1 106 ? 9.199 7.043 -20.870 1.00 91.88 106 ILE A C 1
ATOM 866 O O . ILE A 1 106 ? 8.559 7.891 -21.496 1.00 91.88 106 ILE A O 1
ATOM 870 N N . SER A 1 107 ? 9.250 5.764 -21.263 1.00 91.69 107 SER A N 1
ATOM 871 C CA . SER A 1 107 ? 8.615 5.302 -22.505 1.00 91.69 107 SER A CA 1
ATOM 872 C C . SER A 1 107 ? 7.087 5.411 -22.475 1.00 91.69 107 SER A C 1
ATOM 874 O O . SER A 1 107 ? 6.479 5.697 -23.506 1.00 91.69 107 SER A O 1
ATOM 876 N N . HIS A 1 108 ? 6.474 5.275 -21.296 1.00 90.88 108 HIS A N 1
ATOM 877 C CA . HIS A 1 108 ? 5.025 5.396 -21.098 1.00 90.88 108 HIS A CA 1
ATOM 878 C C . HIS A 1 108 ? 4.571 6.803 -20.679 1.00 90.88 108 HIS A C 1
ATOM 880 O O . HIS A 1 108 ? 3.384 7.010 -20.426 1.00 90.88 108 HIS A O 1
ATOM 886 N N . LYS A 1 109 ? 5.484 7.788 -20.637 1.00 92.06 109 LYS A N 1
ATOM 887 C CA . LYS A 1 109 ? 5.203 9.186 -20.250 1.00 92.06 109 LYS A CA 1
ATOM 888 C C . LYS A 1 109 ? 4.535 9.309 -18.872 1.00 92.06 109 LYS A C 1
ATOM 890 O O . LYS A 1 109 ? 3.648 10.144 -18.669 1.00 92.06 109 LYS A O 1
ATOM 895 N N . ILE A 1 110 ? 4.963 8.476 -17.927 1.00 93.88 110 ILE A N 1
ATOM 896 C CA . ILE A 1 110 ? 4.559 8.549 -16.520 1.00 93.88 110 ILE A CA 1
ATOM 897 C C . ILE A 1 110 ? 5.713 9.099 -15.683 1.00 93.88 110 ILE A C 1
ATOM 899 O O . ILE A 1 110 ? 6.887 8.920 -16.007 1.00 93.88 110 ILE A O 1
ATOM 903 N N . THR A 1 111 ? 5.383 9.778 -14.591 1.00 95.38 111 THR A N 1
ATOM 904 C CA . THR A 1 111 ? 6.388 10.282 -13.654 1.00 95.38 111 THR A CA 1
ATOM 905 C C . THR A 1 111 ? 6.892 9.126 -12.804 1.00 95.38 111 THR A C 1
ATOM 907 O O . THR A 1 111 ? 6.092 8.391 -12.234 1.00 95.38 111 THR A O 1
ATOM 910 N N . TYR A 1 112 ? 8.205 8.980 -12.674 1.00 95.50 112 TYR A N 1
ATOM 911 C CA . TYR A 1 112 ? 8.814 8.002 -11.779 1.00 95.50 112 TYR A CA 1
ATOM 912 C C . TYR A 1 112 ? 9.342 8.704 -10.531 1.00 95.50 112 TYR A C 1
ATOM 914 O O . TYR A 1 112 ? 10.106 9.663 -10.636 1.00 95.50 112 TYR A O 1
ATOM 922 N N . LEU A 1 113 ? 8.914 8.253 -9.355 1.00 96.12 113 LEU A N 1
ATOM 923 C CA . LEU A 1 113 ? 9.297 8.836 -8.074 1.00 96.12 113 LEU A CA 1
ATOM 924 C C . LEU A 1 113 ? 9.883 7.759 -7.164 1.00 96.12 113 LEU A C 1
ATOM 926 O O . LEU A 1 113 ? 9.239 6.754 -6.867 1.00 96.12 113 LEU A O 1
ATOM 930 N N . VAL A 1 114 ? 11.094 8.005 -6.677 1.00 96.81 114 VAL A N 1
ATOM 931 C CA . VAL A 1 114 ? 11.772 7.137 -5.714 1.00 96.81 114 VAL A CA 1
ATOM 932 C C . VAL A 1 114 ? 11.681 7.772 -4.333 1.00 96.81 114 VAL A C 1
ATOM 934 O O . VAL A 1 114 ? 12.094 8.916 -4.153 1.00 96.81 114 VAL A O 1
ATOM 937 N N . ILE A 1 115 ? 11.157 7.031 -3.356 1.00 94.69 115 ILE A N 1
ATOM 938 C CA . ILE A 1 115 ? 11.132 7.466 -1.956 1.00 94.69 115 ILE A CA 1
ATOM 939 C C . ILE A 1 115 ? 12.389 6.933 -1.247 1.00 94.69 115 ILE A C 1
ATOM 941 O O . ILE A 1 115 ? 12.529 5.709 -1.122 1.00 94.69 115 ILE A O 1
ATOM 945 N N . PRO A 1 116 ? 13.295 7.813 -0.773 1.00 93.31 116 PRO A N 1
ATOM 946 C CA . PRO A 1 116 ? 14.492 7.419 -0.041 1.00 93.31 116 PRO A CA 1
ATOM 947 C C . PRO A 1 116 ? 14.154 6.842 1.332 1.00 93.31 116 PRO A C 1
ATOM 949 O O . PRO A 1 116 ? 13.205 7.259 2.004 1.00 93.31 116 PRO A O 1
ATOM 952 N N . THR A 1 117 ? 14.998 5.925 1.797 1.00 89.62 117 THR A N 1
ATOM 953 C CA . THR A 1 117 ? 14.824 5.243 3.088 1.00 89.62 117 THR A CA 1
ATOM 954 C C . THR A 1 117 ? 14.806 6.230 4.264 1.00 89.62 117 THR A C 1
ATOM 956 O O . THR A 1 117 ? 14.092 6.024 5.245 1.00 89.62 117 THR A O 1
ATOM 959 N N . SER A 1 118 ? 15.516 7.356 4.145 1.00 88.31 118 SER A N 1
ATOM 960 C CA . SER A 1 118 ? 15.543 8.428 5.149 1.00 88.31 118 SER A CA 1
ATOM 961 C C . SER A 1 118 ? 14.182 9.101 5.377 1.00 88.31 118 SER A C 1
ATOM 963 O O . SER A 1 118 ? 13.882 9.485 6.504 1.00 88.31 118 SER A O 1
ATOM 965 N N . GLN A 1 119 ? 13.322 9.200 4.356 1.00 85.50 119 GLN A N 1
ATOM 966 C CA . GLN A 1 119 ? 11.966 9.759 4.495 1.00 85.50 119 GLN A CA 1
ATOM 967 C C . GLN A 1 119 ? 10.993 8.798 5.186 1.00 85.50 119 GLN A C 1
ATOM 969 O O . GLN A 1 119 ? 9.977 9.222 5.746 1.00 85.50 119 GLN A O 1
ATOM 974 N N . LEU A 1 120 ? 11.313 7.503 5.171 1.00 85.25 120 LEU A N 1
ATOM 975 C CA . LEU A 1 120 ? 10.545 6.465 5.851 1.00 85.25 120 LEU A CA 1
ATOM 976 C C . LEU A 1 120 ? 10.898 6.362 7.342 1.00 85.25 120 LEU A C 1
ATOM 978 O O . LEU A 1 120 ? 10.185 5.687 8.084 1.00 85.25 120 LEU A O 1
ATOM 982 N N . ALA A 1 121 ? 11.964 7.036 7.786 1.00 79.81 121 ALA A N 1
ATOM 983 C CA . ALA A 1 121 ? 12.379 7.055 9.181 1.00 79.81 121 ALA A CA 1
ATOM 984 C C . ALA A 1 121 ? 11.418 7.881 10.060 1.00 79.81 121 ALA A C 1
ATOM 986 O O . ALA A 1 121 ? 10.843 8.895 9.646 1.00 79.81 121 ALA A O 1
ATOM 987 N N . GLY A 1 122 ? 11.254 7.435 11.308 1.00 73.31 122 GLY A N 1
ATOM 988 C CA . GLY A 1 122 ? 10.418 8.089 12.315 1.00 73.31 122 GLY A CA 1
ATOM 989 C C . GLY A 1 122 ? 8.912 7.990 12.051 1.00 73.31 122 GLY A C 1
ATOM 990 O O . GLY A 1 122 ? 8.442 7.183 11.246 1.00 73.31 122 GLY A O 1
ATOM 991 N N . PHE A 1 123 ? 8.144 8.841 12.730 1.00 69.25 123 PHE A N 1
ATOM 992 C CA . PHE A 1 123 ? 6.704 8.999 12.530 1.00 69.25 123 PHE A CA 1
ATOM 993 C C . PHE A 1 123 ? 6.373 10.483 12.333 1.00 69.25 123 PHE A C 1
ATOM 995 O O . PHE A 1 123 ? 7.004 11.334 12.962 1.00 69.25 123 PHE A O 1
ATOM 1002 N N . PRO A 1 124 ? 5.423 10.818 11.444 1.00 66.81 124 PRO A N 1
ATOM 1003 C CA . PRO A 1 124 ? 4.994 12.197 11.248 1.00 66.81 124 PRO A CA 1
ATOM 1004 C C . PRO A 1 124 ? 4.381 12.749 12.540 1.00 66.81 124 PRO A C 1
ATOM 1006 O O . PRO A 1 124 ? 3.822 11.999 13.344 1.00 66.81 124 PRO A O 1
ATOM 1009 N N . ASN A 1 125 ? 4.392 14.074 12.693 1.00 59.75 125 ASN A N 1
ATOM 1010 C CA . ASN A 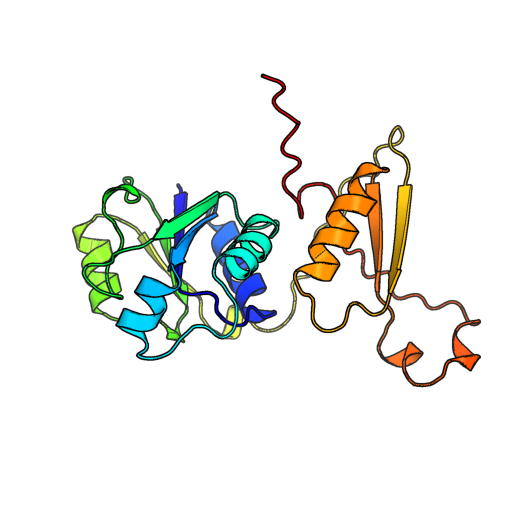1 125 ? 3.590 14.714 13.732 1.00 59.75 125 ASN A CA 1
ATOM 1011 C C . ASN A 1 125 ? 2.108 14.328 13.568 1.00 59.75 125 ASN A C 1
ATOM 1013 O O . ASN A 1 125 ? 1.648 14.167 12.428 1.00 59.75 125 ASN A O 1
ATOM 1017 N N . PRO A 1 126 ? 1.350 14.188 14.673 1.00 60.00 126 PRO A N 1
ATOM 1018 C CA . PRO A 1 126 ? -0.056 13.823 14.609 1.00 60.00 126 PRO A CA 1
ATOM 1019 C C . PRO A 1 126 ? -0.792 14.774 13.669 1.00 60.00 126 PRO A C 1
ATOM 1021 O O . PRO A 1 126 ? -0.764 15.992 13.850 1.00 60.00 126 PRO A O 1
ATOM 1024 N N . ILE A 1 127 ? -1.452 14.219 12.654 1.00 60.19 127 ILE A N 1
ATOM 1025 C CA . ILE A 1 127 ? -2.339 15.006 11.799 1.00 60.19 127 ILE A CA 1
ATOM 1026 C C . ILE A 1 127 ? -3.418 15.603 12.717 1.00 60.19 127 ILE A C 1
ATOM 1028 O O . ILE A 1 127 ? -3.963 14.858 13.544 1.00 60.19 127 ILE A O 1
ATOM 1032 N N . PRO A 1 128 ? -3.748 16.905 12.593 1.00 53.47 128 PRO A N 1
ATOM 1033 C CA . PRO A 1 128 ? -4.815 17.514 13.368 1.00 53.47 128 PRO A CA 1
ATOM 1034 C C . PRO A 1 128 ? -6.067 16.651 13.322 1.00 53.47 128 PRO A C 1
ATOM 1036 O O . PRO A 1 128 ? -6.471 16.141 12.271 1.00 53.47 128 PRO A O 1
ATOM 1039 N N . SER A 1 129 ? -6.656 16.449 14.494 1.00 54.44 129 SER A N 1
ATOM 1040 C CA . SER A 1 129 ? -7.862 15.647 14.601 1.00 54.44 129 SER A CA 1
ATOM 1041 C C . SER A 1 129 ? -8.976 16.283 13.789 1.00 54.44 129 SER A C 1
ATOM 1043 O O . SER A 1 129 ? -9.140 17.500 13.888 1.00 54.44 129 SER A O 1
ATOM 1045 N N . PRO A 1 130 ? -9.780 15.509 13.040 1.00 57.25 130 PRO A N 1
ATOM 1046 C CA . PRO A 1 130 ? -11.050 16.030 12.581 1.00 57.25 130 PRO A CA 1
ATOM 1047 C C . PRO A 1 130 ? -11.821 16.530 13.806 1.00 57.25 130 PRO A C 1
ATOM 1049 O O . PRO A 1 130 ? -11.747 15.942 14.893 1.00 57.25 130 PRO A O 1
ATOM 1052 N N . GLN A 1 131 ? -12.477 17.673 13.636 1.00 60.69 131 GLN A N 1
ATOM 1053 C CA . GLN A 1 131 ? -13.246 18.303 14.698 1.00 60.69 131 GLN A CA 1
ATOM 1054 C C . GLN A 1 131 ? -14.309 17.307 15.189 1.00 60.69 131 GLN A C 1
ATOM 1056 O O . GLN A 1 131 ? -14.932 16.651 14.349 1.00 60.69 131 GLN A O 1
ATOM 1061 N N . PRO A 1 132 ? -14.508 17.156 16.513 1.00 63.94 132 PRO A N 1
ATOM 1062 C CA . PRO A 1 132 ? -15.513 16.244 17.044 1.00 63.94 132 PRO A CA 1
ATOM 1063 C C . PRO A 1 132 ? -16.868 16.570 16.425 1.00 63.94 132 PRO A C 1
ATOM 1065 O O . PRO A 1 132 ? -17.279 17.730 16.462 1.00 63.94 132 PRO A O 1
ATOM 1068 N N . ASN A 1 133 ? -17.564 15.576 15.874 1.00 70.31 133 ASN A N 1
ATOM 1069 C CA . ASN A 1 133 ? -18.928 15.805 15.436 1.00 70.31 133 ASN A CA 1
ATOM 1070 C C . ASN A 1 133 ? -19.829 15.812 16.686 1.00 70.31 133 ASN A C 1
ATOM 1072 O O . ASN A 1 133 ? -19.963 14.770 17.330 1.00 70.31 133 ASN A O 1
ATOM 1076 N N . PRO A 1 134 ? -20.452 16.949 17.056 1.00 73.00 134 PRO A N 1
ATOM 1077 C CA . PRO A 1 134 ? -21.234 17.042 18.287 1.00 73.00 134 PRO A CA 1
ATOM 1078 C C . PRO A 1 134 ? -22.462 16.121 18.297 1.00 73.00 134 PRO A C 1
ATOM 1080 O O . PRO A 1 134 ? -23.003 15.859 19.367 1.00 73.00 134 PRO A O 1
ATOM 1083 N N . THR A 1 135 ? -22.895 15.606 17.140 1.00 79.88 135 THR A N 1
ATOM 1084 C CA . THR A 1 135 ? -24.057 14.713 17.033 1.00 79.88 135 THR A CA 1
ATOM 1085 C C . THR A 1 135 ? -23.697 13.227 17.024 1.00 79.88 135 THR A C 1
ATOM 1087 O O . THR A 1 135 ? -24.587 12.394 17.195 1.00 79.88 135 THR A O 1
ATOM 1090 N N . ARG A 1 136 ? -22.423 12.854 16.820 1.00 81.25 136 ARG A N 1
ATOM 1091 C CA . ARG A 1 136 ? -21.982 11.449 16.872 1.00 81.25 136 ARG A CA 1
ATOM 1092 C C . ARG A 1 136 ? -21.495 11.096 18.274 1.00 81.25 136 ARG A C 1
ATOM 1094 O O . ARG A 1 136 ? -20.847 11.884 18.958 1.00 81.25 136 ARG A O 1
ATOM 1101 N N . LYS A 1 137 ? -21.798 9.869 18.703 1.00 85.19 137 LYS A N 1
ATOM 1102 C CA . LYS A 1 137 ? -21.290 9.326 19.969 1.00 85.19 137 LYS A CA 1
ATOM 1103 C C . LYS A 1 137 ? -19.771 9.206 19.900 1.00 85.19 137 LYS A C 1
ATOM 1105 O O . LYS A 1 137 ? -19.232 8.867 18.854 1.00 85.19 137 LYS A O 1
ATOM 1110 N N . LYS A 1 138 ? -19.084 9.444 21.015 1.00 84.31 138 LYS A N 1
ATOM 1111 C CA . LYS A 1 138 ? -17.647 9.175 21.136 1.00 84.31 138 LYS A CA 1
ATOM 1112 C C . LYS A 1 138 ? -17.464 7.732 21.592 1.00 84.31 138 LYS A C 1
ATOM 1114 O O . LYS A 1 138 ? -18.025 7.351 22.615 1.00 84.31 138 LYS A O 1
ATOM 1119 N N . VAL A 1 139 ? -16.685 6.953 20.851 1.00 83.00 139 VAL A N 1
ATOM 1120 C CA . VAL A 1 139 ? -16.321 5.576 21.203 1.00 83.00 139 VAL A CA 1
ATOM 1121 C C . VAL A 1 139 ? -14.855 5.585 21.589 1.00 83.00 139 VAL A C 1
ATOM 1123 O O . VAL A 1 139 ? -14.024 6.068 20.825 1.00 83.00 139 VAL A O 1
ATOM 1126 N N . ILE A 1 140 ? -14.530 5.089 22.777 1.00 84.56 140 ILE A N 1
ATOM 1127 C CA . ILE A 1 140 ? -13.152 5.038 23.265 1.00 84.56 140 ILE A CA 1
ATOM 1128 C C . ILE A 1 140 ? -12.787 3.578 23.487 1.00 84.56 140 ILE A C 1
ATOM 1130 O O . ILE A 1 140 ? -13.510 2.861 24.174 1.00 84.56 140 ILE A O 1
ATOM 1134 N N . VAL A 1 141 ? -11.666 3.153 22.914 1.00 82.25 141 VAL A N 1
ATOM 1135 C CA . VAL A 1 141 ? -11.088 1.820 23.123 1.00 82.25 141 VAL A CA 1
ATOM 1136 C C . VAL A 1 141 ? -9.658 1.980 23.612 1.00 82.25 141 VAL A C 1
ATOM 1138 O O . VAL A 1 141 ? -8.946 2.865 23.144 1.00 82.25 141 VAL A O 1
ATOM 1141 N N . THR A 1 142 ? -9.214 1.150 24.548 1.00 79.75 142 THR A N 1
ATOM 1142 C CA . THR A 1 142 ? -7.854 1.204 25.102 1.00 79.75 142 THR A CA 1
ATOM 1143 C C . THR A 1 142 ? -7.162 -0.143 24.941 1.00 79.75 142 THR A C 1
ATOM 1145 O O . THR A 1 142 ? -7.812 -1.184 24.976 1.00 79.75 142 THR A O 1
ATOM 1148 N N . GLY A 1 143 ? -5.849 -0.130 24.723 1.00 75.00 143 GLY A N 1
ATOM 1149 C CA . GLY A 1 143 ? -5.063 -1.349 24.546 1.00 75.00 143 GLY A CA 1
ATOM 1150 C C . GLY A 1 143 ? -3.599 -1.057 24.230 1.00 75.00 143 GLY A C 1
ATOM 1151 O O . GLY A 1 143 ? -3.224 0.093 24.010 1.00 75.00 143 GLY A O 1
ATOM 1152 N N . CYS A 1 144 ? -2.773 -2.102 24.220 1.00 66.00 144 CYS A N 1
ATOM 1153 C CA . CYS A 1 144 ? -1.366 -2.008 23.820 1.00 66.00 144 CYS A CA 1
ATOM 1154 C C . CYS A 1 144 ? -1.225 -1.955 22.290 1.00 66.00 144 CYS A C 1
ATOM 1156 O O . CYS A 1 144 ? -0.445 -1.177 21.758 1.00 66.00 144 CYS A O 1
ATOM 1158 N N . TYR A 1 145 ? -2.067 -2.719 21.578 1.00 71.94 145 TYR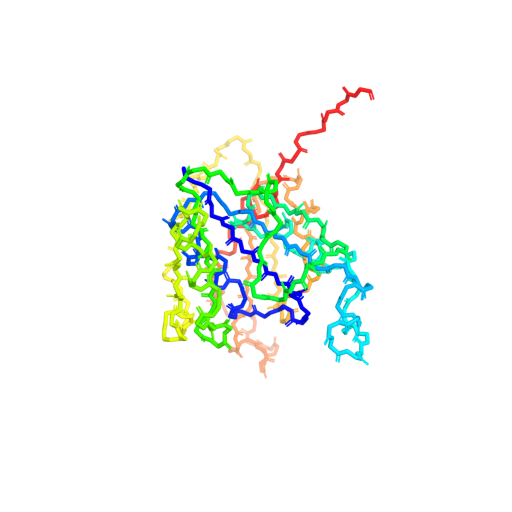 A N 1
ATOM 1159 C CA . TYR A 1 145 ? -2.084 -2.826 20.112 1.00 71.94 145 TYR A CA 1
ATOM 1160 C C . TYR A 1 145 ? -0.704 -3.110 19.495 1.00 71.94 145 TYR A C 1
ATOM 1162 O O . TYR A 1 145 ? -0.415 -2.670 18.377 1.00 71.94 145 TYR A O 1
ATOM 1170 N N . ASP A 1 146 ? 0.131 -3.864 20.215 1.00 65.44 146 ASP A N 1
ATOM 1171 C CA . ASP A 1 146 ? 1.434 -4.301 19.731 1.00 65.44 146 ASP A CA 1
ATOM 1172 C C . ASP A 1 146 ? 1.266 -5.100 18.442 1.00 65.44 146 ASP A C 1
ATOM 1174 O O . ASP A 1 146 ? 0.368 -5.934 18.321 1.00 65.44 146 ASP A O 1
ATOM 1178 N N . TRP A 1 147 ? 2.139 -4.820 17.472 1.00 65.44 147 TRP A N 1
ATOM 1179 C CA . TRP A 1 147 ? 2.163 -5.486 16.168 1.00 65.44 147 TRP A CA 1
ATOM 1180 C C . TRP A 1 147 ? 0.804 -5.415 15.462 1.00 65.44 147 TRP A C 1
ATOM 1182 O O . TRP A 1 147 ? 0.118 -6.418 15.279 1.00 65.44 147 TRP A O 1
ATOM 1192 N N . LEU A 1 148 ? 0.407 -4.204 15.057 1.00 71.94 148 LEU A N 1
ATOM 1193 C CA . LEU A 1 148 ? -0.846 -3.963 14.340 1.00 71.94 148 LEU A CA 1
ATOM 1194 C C . LEU A 1 148 ? -1.054 -4.980 13.202 1.00 71.94 148 LEU A C 1
ATOM 1196 O O . LEU A 1 148 ? -0.308 -4.990 12.227 1.00 71.94 148 LEU A O 1
ATOM 1200 N N . HIS A 1 149 ? -2.102 -5.795 13.319 1.00 76.94 149 HIS A N 1
ATOM 1201 C CA . HIS A 1 149 ? -2.452 -6.848 12.370 1.00 76.94 149 HIS A CA 1
ATOM 1202 C C . HIS A 1 149 ? -3.947 -6.786 12.013 1.00 76.94 149 HIS A C 1
ATOM 1204 O O . HIS A 1 149 ? -4.708 -5.973 12.548 1.00 76.94 149 HIS A O 1
ATOM 1210 N N . SER A 1 150 ? -4.384 -7.663 11.108 1.00 77.56 150 SER A N 1
ATOM 1211 C CA . SER A 1 150 ? -5.759 -7.736 10.584 1.00 77.56 150 SER A CA 1
ATOM 1212 C C . SER A 1 150 ? -6.842 -7.786 11.678 1.00 77.56 150 SER A C 1
ATOM 1214 O O . SER A 1 150 ? -7.847 -7.086 11.590 1.00 77.56 150 SER A O 1
ATOM 1216 N N . GLY A 1 151 ? -6.615 -8.544 12.753 1.00 80.44 151 GLY A N 1
ATOM 1217 C CA . GLY A 1 151 ? -7.488 -8.571 13.938 1.00 80.44 151 GLY A CA 1
ATOM 1218 C C . GLY A 1 151 ? -7.755 -7.201 14.584 1.00 80.44 151 GLY A C 1
ATOM 1219 O O . GLY A 1 151 ? -8.907 -6.893 14.885 1.00 80.44 151 GLY A O 1
ATOM 1220 N N . HIS A 1 152 ? -6.737 -6.344 14.734 1.00 84.00 152 HIS A N 1
ATOM 1221 C CA . HIS A 1 152 ? -6.932 -4.981 15.246 1.00 84.00 152 HIS A CA 1
ATOM 1222 C C . HIS A 1 152 ? -7.749 -4.124 14.274 1.00 84.00 152 HIS A C 1
ATOM 1224 O O . HIS A 1 152 ? -8.623 -3.376 14.704 1.00 84.00 152 HIS A O 1
ATOM 1230 N N . ILE A 1 153 ? -7.518 -4.271 12.965 1.00 83.12 153 ILE A N 1
ATOM 1231 C CA . ILE A 1 153 ? -8.302 -3.575 11.935 1.00 83.12 153 ILE A CA 1
ATOM 1232 C C . ILE A 1 153 ? -9.781 -3.952 12.054 1.00 83.12 153 ILE A C 1
ATOM 1234 O O . ILE A 1 153 ? -10.618 -3.056 12.127 1.00 83.12 153 ILE A O 1
ATOM 1238 N N . ARG A 1 154 ? -10.096 -5.249 12.164 1.00 83.81 154 ARG A N 1
ATOM 1239 C CA . ARG A 1 154 ? -11.476 -5.732 12.324 1.00 83.81 154 ARG A CA 1
ATOM 1240 C C . ARG A 1 154 ? -12.136 -5.186 13.587 1.00 83.81 154 ARG A C 1
ATOM 1242 O O . ARG A 1 154 ? -13.269 -4.719 13.534 1.00 83.81 154 ARG A O 1
ATOM 1249 N N . PHE A 1 155 ? -11.422 -5.213 14.710 1.00 86.50 155 PHE A N 1
ATOM 1250 C CA . PHE A 1 155 ? -11.913 -4.659 15.970 1.00 86.50 155 PHE A CA 1
ATOM 1251 C C . PHE A 1 155 ? -12.223 -3.160 15.852 1.00 86.50 155 PHE A C 1
ATOM 1253 O O . PHE A 1 155 ? -13.277 -2.701 16.287 1.00 86.50 155 PHE A O 1
ATOM 1260 N N . PHE A 1 156 ? -11.329 -2.389 15.234 1.00 86.94 156 PHE A N 1
ATOM 1261 C CA . PHE A 1 156 ? -11.531 -0.956 15.049 1.00 86.94 156 PHE A CA 1
ATOM 1262 C C . PHE A 1 156 ? -12.629 -0.625 14.039 1.00 86.94 156 PHE A C 1
ATOM 1264 O O . PHE A 1 156 ? -13.367 0.337 14.243 1.00 86.94 156 PHE A O 1
ATOM 1271 N N . GLU A 1 157 ? -12.758 -1.410 12.971 1.00 81.50 157 GLU A N 1
ATOM 1272 C CA . GLU A 1 157 ? -13.855 -1.311 12.010 1.00 81.50 157 GLU A CA 1
ATOM 1273 C C . GLU A 1 157 ? -15.195 -1.466 12.738 1.00 81.50 157 GLU A C 1
ATOM 1275 O O . GLU A 1 157 ? -16.027 -0.557 12.689 1.00 81.50 157 GLU A O 1
ATOM 1280 N N . GLU A 1 158 ? -15.347 -2.535 13.520 1.00 86.44 158 GLU A N 1
ATOM 1281 C CA . GLU A 1 158 ? -16.544 -2.795 14.318 1.00 86.44 158 GLU A CA 1
ATOM 1282 C C . GLU A 1 158 ? -16.802 -1.691 15.355 1.00 86.44 158 GLU A C 1
ATOM 1284 O O . GLU A 1 158 ? -17.897 -1.128 15.400 1.00 86.44 158 GLU A O 1
ATOM 1289 N N . ALA A 1 159 ? -15.789 -1.292 16.131 1.00 86.56 159 ALA A N 1
ATOM 1290 C CA . ALA A 1 159 ? -15.916 -0.229 17.128 1.00 86.56 159 ALA A CA 1
ATOM 1291 C C . ALA A 1 159 ? -16.300 1.129 16.502 1.00 86.56 159 ALA A C 1
ATOM 1293 O O . ALA A 1 159 ? -17.063 1.899 17.091 1.00 86.56 159 ALA A O 1
ATOM 1294 N N . SER A 1 160 ? -15.829 1.419 15.285 1.00 83.81 160 SER A N 1
ATOM 1295 C CA . SER A 1 160 ? -16.142 2.664 14.570 1.00 83.81 160 SER A CA 1
ATOM 1296 C C . SER A 1 160 ? -17.595 2.758 14.084 1.00 83.81 160 SER A C 1
ATOM 1298 O O . SER A 1 160 ? -18.08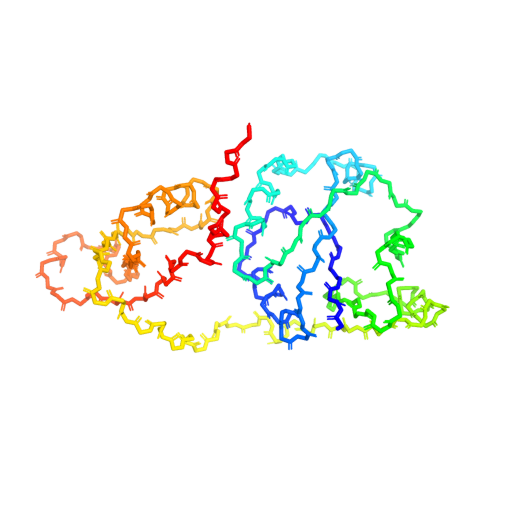0 3.856 13.795 1.00 83.81 160 SER A O 1
ATOM 1300 N N . THR A 1 161 ? -18.330 1.640 14.045 1.00 86.12 161 THR A N 1
ATOM 1301 C CA . THR A 1 161 ? -19.768 1.648 13.722 1.00 86.12 161 THR A CA 1
ATOM 1302 C C . THR A 1 161 ? -20.611 2.317 14.813 1.00 86.12 161 THR A C 1
ATOM 1304 O O . THR A 1 161 ? -21.664 2.883 14.520 1.00 86.12 161 THR A O 1
ATOM 1307 N N . TYR A 1 162 ? -20.121 2.339 16.057 1.00 86.06 162 TYR A N 1
ATOM 1308 C CA . TYR A 1 162 ? -20.840 2.887 17.210 1.00 86.06 162 TYR A CA 1
ATOM 1309 C C . TYR A 1 162 ? -20.674 4.408 17.387 1.00 86.06 162 TYR A C 1
ATOM 1311 O O . TYR A 1 162 ? -21.364 5.003 18.220 1.00 86.06 162 TYR A O 1
ATOM 1319 N N . GLY A 1 163 ? -19.784 5.063 16.626 1.00 84.56 163 GLY A N 1
ATOM 1320 C CA . GLY A 1 163 ? -19.537 6.502 16.749 1.00 84.56 163 GLY A CA 1
ATOM 1321 C C . GLY A 1 163 ? -18.180 6.968 16.212 1.00 84.56 163 GLY A C 1
ATOM 1322 O O . GLY A 1 163 ? -17.615 6.366 15.306 1.00 84.56 163 GLY A O 1
ATOM 1323 N N . ASP A 1 164 ? -17.679 8.091 16.716 1.00 82.00 164 ASP A N 1
ATOM 1324 C CA . ASP A 1 164 ? -16.331 8.588 16.435 1.00 82.00 164 ASP A CA 1
ATOM 1325 C C . ASP A 1 164 ? -15.340 7.833 17.326 1.00 82.00 164 ASP A C 1
ATOM 1327 O O . ASP A 1 164 ? -15.350 8.005 18.548 1.00 82.00 164 ASP A O 1
ATOM 1331 N N . LEU A 1 165 ? -14.520 6.969 16.719 1.00 81.69 165 LEU A N 1
ATOM 1332 C CA . LEU A 1 165 ? -13.587 6.101 17.434 1.00 81.69 165 LEU A CA 1
ATOM 1333 C C . LEU A 1 165 ? -12.297 6.841 17.814 1.00 81.69 165 LEU A C 1
ATOM 1335 O O . LEU A 1 165 ? -11.615 7.439 16.976 1.00 81.69 165 LEU A O 1
ATOM 1339 N N . TYR A 1 166 ? -11.951 6.737 19.092 1.00 80.62 166 TYR A N 1
ATOM 1340 C CA . TYR A 1 166 ? -10.709 7.190 19.695 1.00 80.62 166 TYR A CA 1
ATOM 1341 C C . TYR A 1 166 ? -10.012 5.987 20.324 1.00 80.62 166 TYR A C 1
ATOM 1343 O O . TYR A 1 166 ? -10.544 5.347 21.228 1.00 80.62 166 TYR A O 1
ATOM 1351 N N . VAL A 1 167 ? -8.811 5.684 19.851 1.00 80.75 167 VAL A N 1
ATOM 1352 C CA . VAL A 1 167 ? -7.998 4.595 20.390 1.00 80.75 167 VAL A CA 1
ATOM 1353 C C . VAL A 1 167 ? -6.981 5.188 21.359 1.00 80.75 167 VAL A C 1
ATOM 1355 O O . VAL A 1 167 ? -6.233 6.082 20.976 1.00 80.75 167 VAL A O 1
ATOM 1358 N N . GLY A 1 168 ? -6.974 4.729 22.607 1.00 76.56 168 GLY A N 1
ATOM 1359 C CA . GLY A 1 168 ? -5.928 4.999 23.587 1.00 76.56 168 GLY A CA 1
ATOM 1360 C C . GLY A 1 168 ? -4.882 3.893 23.541 1.00 76.56 168 GLY A C 1
ATOM 1361 O O . GLY A 1 168 ? -5.215 2.724 23.732 1.00 76.56 168 GLY A O 1
ATOM 1362 N N . ILE A 1 169 ? -3.634 4.264 23.279 1.00 74.69 169 ILE A N 1
ATOM 1363 C CA . ILE A 1 169 ? -2.510 3.331 23.191 1.00 74.69 169 ILE A CA 1
ATOM 1364 C C . ILE A 1 169 ? -1.746 3.397 24.515 1.00 74.69 169 ILE A C 1
ATOM 1366 O O . ILE A 1 169 ? -1.376 4.488 24.955 1.00 74.69 169 ILE A O 1
ATOM 1370 N N . GLY A 1 170 ? -1.563 2.249 25.169 1.00 60.62 170 GLY A N 1
ATOM 1371 C CA . GLY A 1 170 ? -0.727 2.153 26.367 1.00 60.62 170 GLY A CA 1
ATOM 1372 C C . GLY A 1 170 ? 0.723 2.519 26.042 1.00 60.62 170 GLY A C 1
ATOM 1373 O O . GLY A 1 170 ? 1.248 2.065 25.033 1.00 60.62 170 GLY A O 1
ATOM 1374 N N . SER A 1 171 ? 1.360 3.358 26.861 1.00 55.12 171 SER A N 1
ATOM 1375 C CA . SER A 1 171 ? 2.791 3.644 26.720 1.00 55.12 171 SER A CA 1
ATOM 1376 C C . SER A 1 171 ? 3.632 2.478 27.245 1.00 55.12 171 SER A C 1
ATOM 1378 O O . SER A 1 171 ? 3.224 1.783 28.178 1.00 55.12 171 SER A O 1
ATOM 1380 N N . ASP A 1 172 ? 4.847 2.321 26.713 1.00 54.22 172 ASP A N 1
ATOM 1381 C CA . ASP A 1 172 ? 5.836 1.326 27.166 1.00 54.22 172 ASP A CA 1
ATOM 1382 C C . ASP A 1 172 ? 6.140 1.412 28.678 1.00 54.22 172 ASP A C 1
ATOM 1384 O O . ASP A 1 172 ? 6.567 0.439 29.303 1.00 54.22 172 ASP A O 1
ATOM 1388 N N .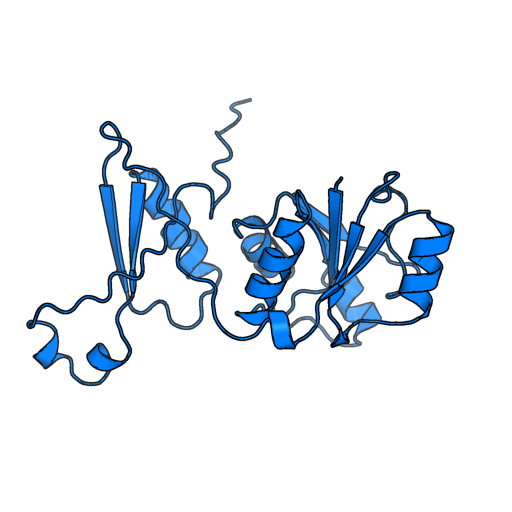 GLU A 1 173 ? 5.882 2.568 29.292 1.00 46.94 173 GLU A N 1
ATOM 1389 C CA . GLU A 1 173 ? 6.019 2.815 30.731 1.00 46.94 173 GLU A CA 1
ATOM 1390 C C . GLU A 1 173 ? 4.962 2.075 31.573 1.00 46.94 173 GLU A C 1
ATOM 1392 O O . GLU A 1 173 ? 5.243 1.723 32.718 1.00 46.94 173 GLU A O 1
ATOM 1397 N N . ASN A 1 174 ? 3.782 1.785 31.011 1.00 44.09 174 ASN A N 1
ATOM 1398 C CA . ASN A 1 174 ? 2.696 1.057 31.680 1.00 44.09 174 ASN A CA 1
ATOM 1399 C C . ASN A 1 174 ? 2.812 -0.473 31.561 1.00 44.09 174 ASN A C 1
ATOM 1401 O O . ASN A 1 174 ? 2.154 -1.189 32.312 1.00 44.09 174 ASN A O 1
ATOM 1405 N N . ILE A 1 175 ? 3.622 -0.993 30.632 1.00 47.50 175 ILE A N 1
ATOM 1406 C CA . ILE A 1 175 ? 3.717 -2.441 30.360 1.00 47.50 175 ILE A CA 1
ATOM 1407 C C . ILE A 1 175 ? 4.548 -3.168 31.434 1.00 47.50 175 ILE A C 1
ATOM 1409 O O . ILE A 1 175 ? 4.383 -4.367 31.646 1.00 47.50 175 ILE A O 1
ATOM 1413 N N . LYS A 1 176 ? 5.427 -2.453 32.150 1.00 42.31 176 LYS A N 1
ATOM 1414 C CA . LYS A 1 176 ? 6.353 -3.053 33.126 1.00 42.31 176 LYS A CA 1
ATOM 1415 C C . LYS A 1 176 ? 5.805 -3.177 34.549 1.00 42.31 176 LYS A C 1
ATOM 1417 O O . LYS A 1 176 ? 6.442 -3.851 35.351 1.00 42.31 176 LYS A O 1
ATOM 1422 N N . ASP A 1 177 ? 4.669 -2.556 34.870 1.00 41.41 177 ASP A N 1
ATOM 1423 C CA . ASP A 1 177 ? 4.150 -2.551 36.241 1.00 41.41 177 ASP A CA 1
ATOM 1424 C C . ASP A 1 177 ? 2.617 -2.345 36.300 1.00 41.41 177 ASP A C 1
ATOM 1426 O O . ASP A 1 177 ? 2.135 -1.209 36.195 1.00 41.41 177 ASP A O 1
ATOM 1430 N N . PRO A 1 178 ? 1.815 -3.418 36.465 1.00 44.56 178 PRO A N 1
ATOM 1431 C CA . PRO A 1 178 ? 0.356 -3.320 36.523 1.00 44.56 178 PRO A CA 1
ATOM 1432 C C . PRO A 1 178 ? -0.170 -2.549 37.749 1.00 44.56 178 PRO A C 1
ATOM 1434 O O . PRO A 1 178 ? -1.331 -2.136 37.741 1.00 44.56 178 PRO A O 1
ATOM 1437 N N . GLU A 1 179 ? 0.648 -2.288 38.777 1.00 39.34 179 GLU A N 1
ATOM 1438 C CA . GLU A 1 179 ? 0.221 -1.526 39.961 1.00 39.34 179 GLU A CA 1
ATOM 1439 C C . GLU A 1 179 ? 0.245 -0.004 39.742 1.00 39.34 179 GLU A C 1
ATOM 1441 O O . GLU A 1 179 ? -0.494 0.739 40.398 1.00 39.34 179 GLU A O 1
ATOM 1446 N N . ARG A 1 180 ? 1.006 0.486 38.753 1.00 35.72 180 ARG A N 1
ATOM 1447 C CA . ARG A 1 180 ? 1.106 1.924 38.444 1.00 35.72 180 ARG A CA 1
ATOM 1448 C C . ARG A 1 180 ? -0.041 2.451 37.572 1.00 35.72 180 ARG A C 1
ATOM 1450 O O . ARG A 1 180 ? -0.242 3.664 37.502 1.00 35.72 180 ARG A O 1
ATOM 1457 N N . ALA A 1 181 ? -0.855 1.560 36.998 1.00 39.91 181 ALA A N 1
ATOM 1458 C CA . ALA A 1 181 ? -1.995 1.867 36.123 1.00 39.91 181 ALA A CA 1
ATOM 1459 C C . ALA A 1 181 ? -3.135 2.674 36.788 1.00 39.91 181 ALA A C 1
ATOM 1461 O O . ALA A 1 181 ? -4.070 3.098 36.109 1.00 39.91 181 ALA A O 1
ATOM 1462 N N . ARG A 1 182 ? -3.072 2.921 38.105 1.00 42.19 182 ARG A N 1
ATOM 1463 C CA . ARG A 1 182 ? -3.982 3.843 38.813 1.00 42.19 182 ARG A CA 1
ATOM 1464 C C . ARG A 1 182 ? -3.546 5.308 38.761 1.00 42.19 182 ARG A C 1
ATOM 1466 O O . ARG A 1 182 ? -4.351 6.178 39.083 1.00 42.19 182 ARG A O 1
ATOM 1473 N N . SER A 1 183 ? -2.308 5.593 38.357 1.00 36.66 183 SER A N 1
ATOM 1474 C CA . SER A 1 183 ? -1.818 6.959 38.196 1.00 36.66 183 SER A CA 1
ATOM 1475 C C . SER A 1 183 ? -1.986 7.393 36.744 1.00 36.66 183 SER A C 1
ATOM 1477 O O . SER A 1 183 ? -1.362 6.870 35.824 1.00 36.66 183 SER A O 1
ATOM 1479 N N . SER A 1 184 ? -2.896 8.335 36.552 1.00 38.00 184 SER A N 1
ATOM 1480 C CA . SER A 1 184 ? -3.278 8.962 35.295 1.00 38.00 184 SER A CA 1
ATOM 1481 C C . SER A 1 184 ? -2.085 9.547 34.532 1.00 38.00 184 SER A C 1
ATOM 1483 O O . SER A 1 184 ? -1.733 10.699 34.744 1.00 38.00 184 SER A O 1
ATOM 1485 N N . ASN A 1 185 ? -1.515 8.778 33.607 1.00 31.44 185 ASN A N 1
ATOM 1486 C CA . ASN A 1 185 ? -0.752 9.278 32.462 1.00 31.44 185 ASN A CA 1
ATOM 1487 C C . ASN A 1 185 ? -1.014 8.360 31.261 1.00 31.44 185 ASN A C 1
ATOM 1489 O O . ASN A 1 185 ? -0.162 7.606 30.807 1.00 31.44 185 ASN A O 1
ATOM 1493 N N . VAL A 1 186 ? -2.249 8.402 30.751 1.00 34.75 186 VAL A N 1
ATOM 1494 C CA . VAL A 1 186 ? -2.572 7.820 29.444 1.00 34.75 186 VAL A CA 1
ATOM 1495 C C . VAL A 1 186 ? -1.959 8.739 28.394 1.00 34.75 186 VAL A C 1
ATOM 1497 O O . VAL A 1 186 ? -2.484 9.827 28.139 1.00 34.75 186 VAL A O 1
ATOM 1500 N N . SER A 1 187 ? -0.866 8.313 27.760 1.00 34.75 187 SER A N 1
ATOM 1501 C CA . SER A 1 187 ? -0.445 8.906 26.495 1.00 34.75 187 SER A CA 1
ATOM 1502 C C . SER A 1 187 ? -1.589 8.709 25.508 1.00 34.75 187 SER A C 1
ATOM 1504 O O . SER A 1 187 ? -1.801 7.625 24.968 1.00 34.75 187 SER A O 1
ATOM 1506 N N . THR A 1 188 ? -2.394 9.749 25.304 1.00 31.75 188 THR A N 1
ATOM 1507 C CA . THR A 1 188 ? -3.483 9.710 24.331 1.00 31.75 188 THR A CA 1
ATOM 1508 C C . THR A 1 188 ? -2.859 9.854 22.948 1.00 31.75 188 THR A C 1
ATOM 1510 O O . THR A 1 188 ? -2.913 10.909 22.320 1.00 31.75 188 THR A O 1
ATOM 1513 N N . GLY A 1 189 ? -2.220 8.788 22.471 1.00 35.66 189 GLY A N 1
ATOM 1514 C CA . GLY A 1 189 ? -1.939 8.624 21.059 1.00 35.66 189 GLY A CA 1
ATOM 1515 C C . GLY A 1 189 ? -3.282 8.491 20.370 1.00 35.66 189 GLY A C 1
ATOM 1516 O O . GLY A 1 189 ? -3.858 7.415 20.361 1.00 35.66 189 GLY A O 1
ATOM 1517 N N . ARG A 1 190 ? -3.826 9.598 19.860 1.00 33.56 190 ARG A N 1
ATOM 1518 C CA . ARG A 1 190 ? -5.080 9.616 19.107 1.00 33.56 190 ARG A CA 1
ATOM 1519 C C . ARG A 1 190 ? -4.839 8.826 17.815 1.00 33.56 190 ARG A C 1
ATOM 1521 O O . ARG A 1 190 ? -4.508 9.406 16.783 1.00 33.56 190 ARG A O 1
ATOM 1528 N N . ALA A 1 191 ? -5.011 7.504 17.846 1.00 35.19 191 ALA A N 1
ATOM 1529 C CA . ALA A 1 191 ? -5.286 6.761 16.626 1.00 35.19 191 ALA A CA 1
ATOM 1530 C C . ALA A 1 191 ? -6.698 7.188 16.235 1.00 35.19 191 ALA A C 1
ATOM 1532 O O . ALA A 1 191 ? -7.711 6.673 16.707 1.00 35.19 191 ALA A O 1
ATOM 1533 N N . ILE A 1 192 ? -6.757 8.273 15.468 1.00 35.25 192 ILE A N 1
ATOM 1534 C CA . ILE A 1 192 ? -7.987 8.763 14.882 1.00 35.25 192 ILE A CA 1
ATOM 1535 C C . ILE A 1 192 ? -8.312 7.792 13.768 1.00 35.25 192 ILE A C 1
ATOM 1537 O O . ILE A 1 192 ? -8.032 8.021 12.591 1.00 35.25 192 ILE A O 1
ATOM 1541 N N . ILE A 1 193 ? -8.956 6.712 14.172 1.00 36.97 193 ILE A N 1
ATOM 1542 C CA . ILE A 1 193 ? -9.800 5.908 13.316 1.00 36.97 193 ILE A CA 1
ATOM 1543 C C . ILE A 1 193 ? -11.136 6.656 13.249 1.00 36.97 193 ILE A C 1
ATOM 1545 O O . ILE A 1 193 ? -12.202 6.157 13.573 1.00 36.97 193 ILE A O 1
ATOM 1549 N N . HIS A 1 194 ? -11.093 7.920 12.811 1.00 30.66 194 HIS A N 1
ATOM 1550 C CA . HIS A 1 194 ? -12.245 8.432 12.081 1.00 30.66 194 HIS A CA 1
ATOM 1551 C C . HIS A 1 194 ? -12.431 7.490 10.901 1.00 30.66 194 HIS A C 1
ATOM 1553 O O . HIS A 1 194 ? -11.416 7.025 10.377 1.00 30.66 194 HIS A O 1
ATOM 1559 N N . GLY A 1 195 ? -13.686 7.212 10.527 1.00 29.55 195 GLY A N 1
ATOM 1560 C CA . GLY A 1 195 ? -14.145 6.270 9.486 1.00 29.55 195 GLY A CA 1
ATOM 1561 C C . GLY A 1 195 ? -13.613 6.523 8.064 1.00 29.55 195 GLY A C 1
ATOM 1562 O O . GLY A 1 195 ? -14.372 6.600 7.102 1.00 29.55 195 GLY A O 1
ATOM 1563 N N . ARG A 1 196 ? -12.299 6.704 7.974 1.00 30.73 196 ARG A N 1
ATOM 1564 C CA . ARG A 1 196 ? -11.384 6.890 6.857 1.00 30.73 196 ARG A CA 1
ATOM 1565 C C . ARG A 1 196 ? -10.065 6.128 7.070 1.00 30.73 196 ARG A C 1
ATOM 1567 O O . ARG A 1 196 ? -9.304 6.065 6.117 1.00 30.73 196 ARG A O 1
ATOM 1574 N N . PHE A 1 197 ? -9.758 5.576 8.258 1.00 34.09 197 PHE A N 1
ATOM 1575 C CA . PHE A 1 197 ? -8.810 4.445 8.336 1.00 34.09 197 PHE A CA 1
ATOM 1576 C C . PHE A 1 197 ? -9.462 3.241 7.648 1.00 34.09 197 PHE A C 1
ATOM 1578 O O . PHE A 1 197 ? -8.966 2.756 6.646 1.00 34.09 197 PHE A O 1
ATOM 1585 N N . CYS A 1 198 ? -10.682 2.908 8.059 1.00 34.69 198 CYS A N 1
ATOM 1586 C CA . CYS A 1 198 ? -11.579 2.059 7.294 1.00 34.69 198 CYS A CA 1
ATOM 1587 C C . CYS A 1 198 ? -12.384 2.947 6.334 1.00 34.69 198 CYS A C 1
ATOM 1589 O O . CYS A 1 198 ? -13.030 3.898 6.783 1.00 34.69 198 CYS A O 1
ATOM 1591 N N . LYS A 1 199 ? -12.332 2.704 5.017 1.00 33.69 199 LYS A N 1
ATOM 1592 C CA . LYS A 1 199 ? -13.288 3.328 4.090 1.00 33.69 199 LYS A CA 1
ATOM 1593 C C . LYS A 1 199 ? -14.682 2.984 4.593 1.00 33.69 199 LYS A C 1
ATOM 1595 O O . LYS A 1 199 ? -15.098 1.836 4.497 1.00 33.69 199 LYS A O 1
ATOM 1600 N N . THR A 1 200 ? -15.426 3.971 5.077 1.00 33.66 200 THR A N 1
ATOM 1601 C CA . THR A 1 200 ? -16.869 3.828 5.267 1.00 33.66 200 THR A CA 1
ATOM 1602 C C . THR A 1 200 ? -17.509 3.664 3.890 1.00 33.66 200 THR A C 1
ATOM 1604 O O . THR A 1 200 ? -17.979 4.614 3.268 1.00 33.66 200 THR A O 1
ATOM 1607 N N . ARG A 1 201 ? -17.482 2.439 3.356 1.00 33.56 201 ARG A N 1
ATOM 1608 C CA . ARG A 1 201 ? -18.330 2.050 2.240 1.00 33.56 201 ARG A CA 1
ATOM 1609 C C . ARG A 1 201 ? -19.729 2.004 2.842 1.00 33.56 201 ARG A C 1
ATOM 1611 O O . ARG A 1 201 ? -20.087 1.047 3.519 1.00 33.56 201 ARG A O 1
ATOM 1618 N N . LEU A 1 202 ? -20.481 3.092 2.674 1.00 30.27 202 LEU A N 1
ATOM 1619 C CA . LEU A 1 202 ? -21.920 3.081 2.919 1.00 30.27 202 LEU A CA 1
ATOM 1620 C C . LEU A 1 202 ? -22.490 1.821 2.243 1.00 30.27 202 LEU A C 1
ATOM 1622 O O . LEU A 1 202 ? -22.118 1.560 1.090 1.00 30.27 202 LEU A O 1
ATOM 1626 N N . PRO A 1 203 ? -23.329 1.021 2.922 1.00 29.89 203 PRO A N 1
ATOM 1627 C CA . PRO A 1 203 ? -23.927 -0.146 2.297 1.00 29.89 203 PRO A CA 1
ATOM 1628 C C . PRO A 1 203 ? -24.726 0.322 1.078 1.00 29.89 203 PRO A C 1
ATOM 1630 O O . PRO A 1 203 ? -25.708 1.053 1.207 1.00 29.89 203 PRO A O 1
ATOM 1633 N N . ARG A 1 204 ? -24.286 -0.072 -0.124 1.00 28.80 204 ARG A N 1
ATOM 1634 C CA . ARG A 1 204 ? -25.173 -0.075 -1.286 1.00 28.80 204 ARG A CA 1
ATOM 1635 C C . ARG A 1 204 ? -26.119 -1.245 -1.071 1.00 28.80 204 ARG A C 1
ATOM 1637 O O . ARG A 1 204 ? -25.745 -2.386 -1.315 1.00 28.80 204 ARG A O 1
ATOM 1644 N N . PHE A 1 205 ? -27.304 -0.948 -0.557 1.00 33.00 205 PHE A N 1
ATOM 1645 C CA . PHE A 1 205 ? -28.440 -1.843 -0.699 1.00 33.00 205 PHE A CA 1
ATOM 1646 C C . PHE A 1 205 ? -28.807 -1.884 -2.187 1.00 33.00 205 PHE A C 1
ATOM 1648 O O . PHE A 1 205 ? -29.233 -0.868 -2.736 1.00 33.00 205 PHE A O 1
ATOM 1655 N N . HIS A 1 206 ? -28.598 -3.034 -2.823 1.00 34.81 206 HIS A N 1
ATOM 1656 C CA . HIS A 1 206 ? -29.305 -3.462 -4.026 1.00 34.81 206 HIS A CA 1
ATOM 1657 C C . HIS A 1 206 ? -29.686 -4.924 -3.843 1.00 34.81 206 HIS A C 1
ATOM 1659 O O . HIS A 1 206 ? -28.791 -5.699 -3.437 1.00 34.81 206 HIS A O 1
#

Foldseek 3Di:
DEEEEEDACFLPDLLNLLQLVVSLVVHAYEYAHEAQQRCCVVVVDGGPDHPVFSQLQQLLALSHRYYHYDDDDPDPLEDDCVPQDAAYEYEDEPVSDDVSNVVRCVVSNYHYHYDYPVSSPDDDDDDDADDADPPWDEQEEEDQCPPPGSVVSVVLLVSCVRTFYFYFHADPVCVPDVVCVVDDDGPRPGPRPPCSSPVPPPDPDD